Protein AF-A0A0F9EBV8-F1 (afdb_monomer_lite)

Structure (mmCIF, N/CA/C/O backbone):
data_AF-A0A0F9EBV8-F1
#
_entry.id   AF-A0A0F9EBV8-F1
#
loop_
_atom_site.group_PDB
_atom_site.id
_atom_site.type_symbol
_atom_site.label_atom_id
_atom_site.label_alt_id
_atom_site.label_comp_id
_atom_site.label_asym_id
_atom_site.label_entity_id
_atom_site.label_seq_id
_atom_site.pdbx_PDB_ins_code
_atom_site.Cartn_x
_atom_site.Cartn_y
_atom_site.Cartn_z
_atom_site.occupancy
_atom_site.B_iso_or_equiv
_atom_site.auth_seq_id
_atom_site.auth_comp_id
_atom_site.auth_asym_id
_atom_site.auth_atom_id
_atom_site.pdbx_PDB_model_num
ATOM 1 N N . MET A 1 1 ? 10.089 1.219 -20.913 1.00 87.31 1 MET A N 1
ATOM 2 C CA . MET A 1 1 ? 9.079 0.712 -19.956 1.00 87.31 1 MET A CA 1
ATOM 3 C C . MET A 1 1 ? 8.306 1.885 -19.369 1.00 87.31 1 MET A C 1
ATOM 5 O O . MET A 1 1 ? 8.940 2.864 -18.990 1.00 87.31 1 MET A O 1
ATOM 9 N N . GLN A 1 2 ? 6.975 1.816 -19.312 1.00 90.25 2 GLN A N 1
ATOM 10 C CA . GLN A 1 2 ? 6.152 2.868 -18.707 1.00 90.25 2 GLN A CA 1
ATOM 11 C C . GLN A 1 2 ? 5.808 2.508 -17.258 1.00 90.25 2 GLN A C 1
ATOM 13 O O . GLN A 1 2 ? 5.211 1.467 -17.001 1.00 90.25 2 GLN A O 1
ATOM 18 N N . LEU A 1 3 ? 6.172 3.386 -16.330 1.00 91.69 3 LEU A N 1
ATOM 19 C CA . LEU A 1 3 ? 5.692 3.386 -14.955 1.00 91.69 3 LEU A CA 1
ATOM 20 C C . LEU A 1 3 ? 4.373 4.152 -14.893 1.00 91.69 3 LEU A C 1
ATOM 22 O O . LEU A 1 3 ? 4.248 5.231 -15.483 1.00 91.69 3 LEU A O 1
ATOM 26 N N . LYS A 1 4 ? 3.395 3.587 -14.194 1.00 92.19 4 LYS A N 1
ATOM 27 C CA . LYS A 1 4 ? 2.026 4.092 -14.129 1.00 92.19 4 LYS A CA 1
ATOM 28 C C . LYS A 1 4 ? 1.765 4.884 -12.850 1.00 92.19 4 LYS A C 1
ATOM 30 O O . LYS A 1 4 ? 2.578 4.923 -11.927 1.00 92.19 4 LYS A O 1
ATOM 35 N N . THR A 1 5 ? 0.601 5.517 -12.821 1.00 91.12 5 THR A N 1
ATOM 36 C CA . THR A 1 5 ? 0.058 6.241 -11.671 1.00 91.12 5 THR A CA 1
ATOM 37 C C . THR A 1 5 ? -1.110 5.462 -11.077 1.00 91.12 5 THR A C 1
ATOM 39 O O . THR A 1 5 ? -1.809 4.769 -11.821 1.00 91.12 5 THR A O 1
ATOM 42 N N . PRO A 1 6 ? -1.376 5.597 -9.770 1.00 93.38 6 PRO A N 1
ATOM 43 C CA . PRO A 1 6 ? -2.547 4.985 -9.168 1.00 93.38 6 PRO A CA 1
ATOM 44 C C . PRO A 1 6 ? -3.840 5.632 -9.683 1.00 93.38 6 PRO A C 1
ATOM 46 O O . PRO A 1 6 ? -3.842 6.779 -10.139 1.00 93.38 6 PRO A O 1
ATOM 49 N N . LEU A 1 7 ? -4.955 4.923 -9.526 1.00 92.12 7 LEU A N 1
ATOM 50 C CA . LEU A 1 7 ? -6.301 5.442 -9.752 1.00 92.12 7 LEU A CA 1
ATOM 51 C C . LEU A 1 7 ? -7.059 5.491 -8.421 1.00 92.12 7 LEU A C 1
ATOM 53 O O . LEU A 1 7 ? -7.244 4.470 -7.766 1.00 92.12 7 LEU A O 1
ATOM 57 N N . VAL A 1 8 ? -7.518 6.673 -8.017 1.00 90.50 8 VAL A N 1
ATOM 58 C CA . VAL A 1 8 ? -8.396 6.826 -6.846 1.00 90.50 8 VAL A CA 1
ATOM 59 C C . VAL A 1 8 ? -9.807 6.415 -7.262 1.00 90.50 8 VAL A C 1
ATOM 61 O O . VAL A 1 8 ? -10.368 7.025 -8.168 1.00 90.50 8 VAL A O 1
ATOM 64 N N . LEU A 1 9 ? -10.351 5.360 -6.652 1.00 86.00 9 LEU A N 1
ATOM 65 C CA . LEU A 1 9 ? -11.574 4.714 -7.145 1.00 86.00 9 LEU A CA 1
ATOM 66 C C . LEU A 1 9 ? -12.859 5.333 -6.595 1.00 86.00 9 LEU A C 1
ATOM 68 O O . LEU A 1 9 ? -13.851 5.418 -7.311 1.00 86.00 9 LEU A O 1
ATOM 72 N N . ASN A 1 10 ? -12.835 5.767 -5.335 1.00 75.31 10 ASN A N 1
ATOM 73 C CA . ASN A 1 10 ? -14.020 6.229 -4.617 1.00 75.31 10 ASN A CA 1
ATOM 74 C C . ASN A 1 10 ? -13.788 7.616 -4.007 1.00 75.31 10 ASN A C 1
ATOM 76 O O . ASN A 1 10 ? -12.658 8.095 -3.901 1.00 75.31 10 ASN A O 1
ATOM 80 N N . THR A 1 11 ? -14.865 8.246 -3.543 1.00 77.56 11 THR A N 1
ATOM 81 C CA . THR A 1 11 ? -14.768 9.336 -2.567 1.00 77.56 11 THR A CA 1
ATOM 82 C C . THR A 1 11 ? -14.291 8.796 -1.217 1.00 77.56 11 THR A C 1
ATOM 84 O O . THR A 1 11 ? -14.393 7.595 -0.952 1.00 77.56 11 THR A O 1
ATOM 87 N N . THR A 1 12 ? -13.810 9.681 -0.342 1.00 85.06 12 THR A N 1
ATOM 88 C CA . THR A 1 12 ? -13.469 9.327 1.042 1.00 85.06 12 THR A CA 1
ATOM 89 C C . THR A 1 12 ? -14.629 8.594 1.706 1.00 85.06 12 THR A C 1
ATOM 91 O O . THR A 1 12 ? -15.765 9.070 1.714 1.00 85.06 12 THR A O 1
ATOM 94 N N . LEU A 1 13 ? -14.337 7.412 2.239 1.00 87.94 13 LEU A N 1
ATOM 95 C CA . LEU A 1 13 ? -15.314 6.551 2.877 1.00 87.94 13 LEU A CA 1
ATOM 96 C C . LEU A 1 13 ? -15.546 7.010 4.312 1.00 87.94 13 LEU A C 1
ATOM 98 O O . LEU A 1 13 ? -14.600 7.205 5.079 1.00 87.94 13 LEU A O 1
ATOM 102 N N . ASN A 1 14 ? -16.817 7.113 4.689 1.00 86.44 14 ASN A N 1
ATOM 103 C CA . ASN A 1 14 ? -17.213 7.330 6.072 1.00 86.44 14 ASN A CA 1
ATOM 104 C C . ASN A 1 14 ? -17.318 5.981 6.797 1.00 86.44 14 ASN A C 1
ATOM 106 O O . ASN A 1 14 ? -18.413 5.490 7.059 1.00 86.44 14 ASN A O 1
ATOM 110 N N . VAL A 1 15 ? -16.166 5.351 7.024 1.00 87.31 15 VAL A N 1
ATOM 111 C CA . VAL A 1 15 ? -16.038 4.130 7.828 1.00 87.31 15 VAL A CA 1
ATOM 112 C C . VAL A 1 15 ? -15.352 4.467 9.143 1.00 87.31 15 VAL A C 1
ATOM 114 O O . VAL A 1 15 ? -14.390 5.245 9.171 1.00 87.31 15 VAL A O 1
ATOM 117 N N . ASP A 1 16 ? -15.845 3.876 10.227 1.00 87.94 16 ASP A N 1
ATOM 118 C CA . ASP A 1 16 ? -15.246 4.052 11.541 1.00 87.94 16 ASP A CA 1
ATOM 119 C C . ASP A 1 16 ? -13.863 3.402 11.577 1.00 87.94 16 ASP A C 1
ATOM 121 O O . ASP A 1 16 ? -13.674 2.242 11.204 1.00 87.94 16 ASP A O 1
ATOM 125 N N . VAL A 1 17 ? -12.876 4.168 12.034 1.00 90.38 17 VAL A N 1
ATOM 126 C CA . VAL A 1 17 ? -11.535 3.649 12.293 1.00 90.38 17 VAL A CA 1
ATOM 127 C C . VAL A 1 17 ? -11.496 3.159 13.744 1.00 90.38 17 VAL A C 1
ATOM 129 O O . VAL A 1 17 ? -11.892 3.914 14.635 1.00 90.38 17 VAL A O 1
ATOM 132 N N . PRO A 1 18 ? -11.008 1.933 14.013 1.00 93.06 18 PRO A N 1
ATOM 133 C CA . PRO A 1 18 ? -10.892 1.412 15.371 1.00 93.06 18 PRO A CA 1
ATOM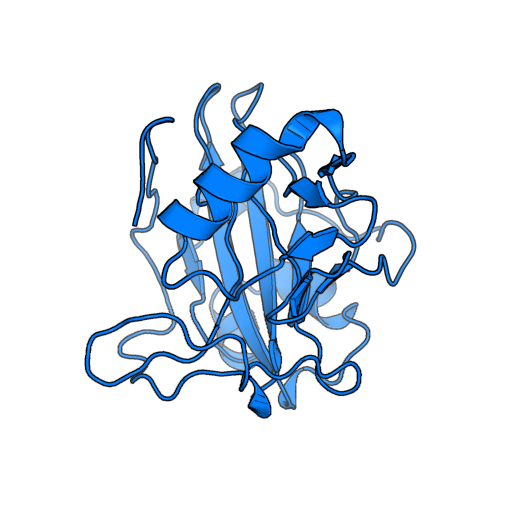 134 C C . PRO A 1 18 ? -10.114 2.349 16.303 1.00 93.06 18 PRO A C 1
ATOM 136 O O . PRO A 1 18 ? -9.112 2.946 15.901 1.00 93.06 18 PRO A O 1
ATOM 139 N N . THR A 1 19 ? -10.541 2.441 17.565 1.00 93.25 19 THR A N 1
ATOM 140 C CA . THR A 1 19 ? -9.842 3.253 18.570 1.00 93.25 19 THR A CA 1
ATOM 141 C C . THR A 1 19 ? -8.482 2.656 18.924 1.00 93.25 19 THR A C 1
ATOM 143 O O . THR A 1 19 ? -8.221 1.469 18.706 1.00 93.25 19 THR A O 1
ATOM 146 N N . GLN A 1 20 ? -7.613 3.459 19.539 1.00 90.38 20 GLN A N 1
ATOM 147 C CA . GLN A 1 20 ? -6.314 2.991 20.015 1.00 90.38 20 GLN A CA 1
ATOM 148 C C . GLN A 1 20 ? -6.437 1.787 20.968 1.00 90.38 20 GLN A C 1
ATOM 150 O O . GLN A 1 20 ? -5.656 0.844 20.854 1.00 90.38 20 GLN A O 1
ATOM 155 N N . GLU A 1 21 ? -7.424 1.774 21.869 1.00 91.94 21 GLU A N 1
ATOM 156 C CA . GLU A 1 21 ? -7.643 0.666 22.809 1.00 91.94 21 GLU A CA 1
ATOM 157 C C . GLU A 1 21 ? -7.999 -0.643 22.096 1.00 91.94 21 GLU A C 1
ATOM 159 O O . GLU A 1 21 ? -7.678 -1.724 22.595 1.00 91.94 21 GLU A O 1
ATOM 164 N N . VAL A 1 22 ? -8.672 -0.555 20.944 1.00 92.50 22 VAL A N 1
ATOM 165 C CA . VAL A 1 22 ? -8.947 -1.712 20.085 1.00 92.50 22 VAL A CA 1
ATOM 166 C C . VAL A 1 22 ? -7.661 -2.143 19.390 1.00 92.50 22 VAL A C 1
ATOM 168 O O . VAL A 1 22 ? -7.275 -3.305 19.502 1.00 92.50 22 VAL A O 1
ATOM 171 N N . LEU A 1 23 ? -6.956 -1.214 18.736 1.00 91.25 23 LEU A N 1
ATOM 172 C CA . LEU A 1 23 ? -5.742 -1.514 17.966 1.00 91.25 23 LEU A CA 1
ATOM 173 C C . LEU A 1 23 ? -4.629 -2.141 18.812 1.00 91.25 23 LEU A C 1
ATOM 175 O O . LEU A 1 23 ? -3.942 -3.041 18.338 1.00 91.25 23 LEU A O 1
ATOM 179 N N . GLN A 1 24 ? -4.491 -1.738 20.076 1.00 88.69 24 GLN A N 1
ATOM 180 C CA . GLN A 1 24 ? -3.522 -2.313 21.017 1.00 88.69 24 GLN A CA 1
ATOM 181 C C . GLN A 1 24 ? -3.759 -3.797 21.336 1.00 88.69 24 GLN A C 1
ATOM 183 O O . GLN A 1 24 ? -2.846 -4.466 21.819 1.00 88.69 24 GLN A O 1
ATOM 188 N N . LYS A 1 25 ? -4.972 -4.311 21.101 1.00 89.69 25 LYS A N 1
ATOM 189 C CA . LYS A 1 25 ? -5.351 -5.705 21.376 1.00 89.69 25 LYS A CA 1
ATOM 190 C C . LYS A 1 25 ? -5.310 -6.590 20.130 1.00 89.69 25 LYS A C 1
ATOM 192 O O . LYS A 1 25 ? -5.398 -7.809 20.263 1.00 89.69 25 LYS A O 1
ATOM 197 N N . LEU A 1 26 ? -5.206 -5.997 18.941 1.00 89.69 26 LEU A N 1
ATOM 198 C CA . LEU A 1 26 ? -5.160 -6.733 17.682 1.00 89.69 26 LEU A CA 1
ATOM 199 C C . LEU A 1 26 ? -3.762 -7.322 17.437 1.00 89.69 26 LEU A C 1
ATOM 201 O O . LEU A 1 26 ? -2.760 -6.792 17.928 1.00 89.69 26 LEU A O 1
ATOM 205 N N . PRO A 1 27 ? -3.653 -8.385 16.620 1.00 90.38 27 PRO A N 1
ATOM 206 C CA . PRO A 1 27 ? -2.383 -8.736 16.003 1.00 90.38 27 PRO A CA 1
ATOM 207 C C . PRO A 1 27 ? -1.800 -7.546 15.223 1.00 90.38 27 PRO A C 1
ATOM 209 O O . PRO A 1 27 ? -2.506 -6.618 14.832 1.00 90.38 27 PRO A O 1
ATOM 212 N N . CYS A 1 28 ? -0.506 -7.586 14.911 1.00 89.56 28 CYS A N 1
ATOM 213 C CA . CYS A 1 28 ? 0.104 -6.554 14.073 1.00 89.56 28 CYS A CA 1
ATOM 214 C C . CYS A 1 28 ? -0.352 -6.626 12.603 1.00 89.56 28 CYS A C 1
ATOM 216 O O . CYS A 1 28 ? -0.156 -5.667 11.857 1.00 89.56 28 CYS A O 1
ATOM 218 N N . GLY A 1 29 ? -0.938 -7.741 12.157 1.00 92.62 29 GLY A N 1
ATOM 219 C CA . GLY A 1 29 ? -1.495 -7.826 10.815 1.00 92.62 29 GLY A CA 1
ATOM 220 C C . GLY A 1 29 ? -2.002 -9.196 10.375 1.00 92.62 29 GLY A C 1
ATOM 221 O O . GLY A 1 29 ? -1.807 -10.209 11.049 1.00 92.62 29 GLY A O 1
ATOM 222 N N . ILE A 1 30 ? -2.597 -9.193 9.186 1.00 93.25 30 ILE A N 1
ATOM 223 C CA . ILE A 1 30 ? -2.906 -10.349 8.343 1.00 93.25 30 ILE A CA 1
ATOM 224 C C . ILE A 1 30 ? -1.968 -10.286 7.139 1.00 93.25 30 ILE A C 1
ATOM 226 O O . ILE A 1 30 ? -1.763 -9.221 6.562 1.00 93.25 30 ILE A O 1
ATOM 230 N N . HIS A 1 31 ? -1.391 -11.416 6.757 1.00 92.19 31 HIS A N 1
ATOM 231 C CA . HIS A 1 31 ? -0.579 -11.547 5.562 1.00 92.19 31 HIS A CA 1
ATOM 232 C C . HIS A 1 31 ? -1.165 -12.613 4.650 1.00 92.19 31 HIS A C 1
ATOM 234 O O . HIS A 1 31 ? -1.189 -13.785 5.032 1.00 92.19 31 HIS A O 1
ATOM 240 N N . ARG A 1 32 ? -1.579 -12.202 3.448 1.00 91.25 32 ARG A N 1
ATOM 241 C CA . ARG A 1 32 ? -2.180 -13.081 2.434 1.00 91.25 32 ARG A CA 1
ATOM 242 C C . ARG A 1 32 ? -3.330 -13.934 2.988 1.00 91.25 32 ARG A C 1
ATOM 244 O O . ARG A 1 32 ? -3.393 -15.137 2.750 1.00 91.25 32 ARG A O 1
ATOM 251 N N . GLY A 1 33 ? -4.191 -13.315 3.792 1.00 94.25 33 GLY A N 1
ATOM 252 C CA . GLY A 1 33 ? -5.379 -13.956 4.350 1.00 94.25 33 GLY A CA 1
ATOM 253 C C . GLY A 1 33 ? -6.587 -13.852 3.429 1.00 94.25 33 GLY A C 1
ATOM 254 O O . GLY A 1 33 ? -6.530 -13.239 2.362 1.00 94.25 33 GLY A O 1
ATOM 255 N N . VAL A 1 34 ? -7.698 -14.420 3.886 1.00 95.25 34 VAL A N 1
ATOM 256 C CA . VAL A 1 34 ? -9.024 -14.292 3.264 1.00 95.25 34 VAL A CA 1
ATOM 257 C C . VAL A 1 34 ? -10.011 -13.623 4.224 1.00 95.25 34 VAL A C 1
ATOM 259 O O . VAL A 1 34 ? -9.690 -13.386 5.390 1.00 95.25 34 VAL A O 1
ATOM 262 N N . MET A 1 35 ? -11.234 -13.335 3.768 1.00 96.56 35 MET A N 1
ATOM 263 C CA . MET A 1 35 ? -12.256 -12.691 4.606 1.00 96.56 35 MET A CA 1
ATOM 264 C C . MET A 1 35 ? -12.530 -13.431 5.921 1.00 96.56 35 MET A C 1
ATOM 266 O O . MET A 1 35 ? -12.638 -12.783 6.957 1.00 96.56 35 MET A O 1
ATOM 270 N N . ALA A 1 36 ? -12.527 -14.766 5.923 1.00 96.62 36 ALA A N 1
ATOM 271 C CA . ALA A 1 36 ? -12.694 -15.551 7.150 1.00 96.62 36 ALA A CA 1
ATOM 272 C C . ALA A 1 36 ? -11.575 -15.314 8.189 1.00 96.62 36 ALA A C 1
ATOM 274 O O . ALA A 1 36 ? -11.808 -15.405 9.395 1.00 96.62 36 ALA A O 1
ATOM 275 N N . ASP A 1 37 ? -10.351 -14.995 7.749 1.00 96.25 37 ASP A N 1
ATOM 276 C CA . ASP A 1 37 ? -9.262 -14.623 8.658 1.00 96.25 37 ASP A CA 1
ATOM 277 C C . ASP A 1 37 ? -9.475 -13.224 9.237 1.00 96.25 37 ASP A C 1
ATOM 279 O O . ASP A 1 37 ? -9.214 -12.999 10.418 1.00 96.25 37 ASP A O 1
ATOM 283 N N . VAL A 1 38 ? -9.991 -12.294 8.428 1.00 96.38 38 VAL A N 1
ATOM 284 C CA . VAL A 1 38 ? -10.356 -10.945 8.879 1.00 96.38 38 VAL A CA 1
ATOM 285 C C . VAL A 1 38 ? -11.475 -11.016 9.908 1.00 96.38 38 VAL A C 1
ATOM 287 O O . VAL A 1 38 ? -11.349 -10.427 10.972 1.00 96.38 38 VAL A O 1
ATOM 290 N N . GLU A 1 39 ? -12.549 -11.752 9.638 1.00 96.75 39 GLU A N 1
ATOM 291 C CA . GLU A 1 39 ? -13.678 -11.884 10.564 1.00 96.75 39 GLU A CA 1
ATOM 292 C C . GLU A 1 39 ? -13.243 -12.433 11.926 1.00 96.75 39 GLU A C 1
ATOM 294 O O . GLU A 1 39 ? -13.751 -11.999 12.961 1.00 96.75 39 GLU A O 1
ATOM 299 N N . ARG A 1 40 ? -12.264 -13.343 11.932 1.00 96.12 40 ARG A N 1
ATOM 300 C CA . ARG A 1 40 ? -11.729 -13.953 13.151 1.00 96.12 40 ARG A CA 1
ATOM 301 C C . ARG A 1 40 ? -10.776 -13.034 13.919 1.00 96.12 40 ARG A C 1
ATOM 303 O O . ARG A 1 40 ? -10.858 -12.971 15.140 1.00 96.12 40 ARG A O 1
ATOM 310 N N . GLU A 1 41 ? -9.860 -12.360 13.227 1.00 95.00 41 GLU A N 1
ATOM 311 C CA . GLU A 1 41 ? -8.709 -11.687 13.856 1.00 95.00 41 GLU A CA 1
ATOM 312 C C . GLU A 1 41 ? -8.812 -10.150 13.842 1.00 95.00 41 GLU A C 1
ATOM 314 O O . GLU A 1 41 ? -8.188 -9.478 14.659 1.00 95.00 41 GLU A O 1
ATOM 319 N N . PHE A 1 42 ? -9.585 -9.589 12.910 1.00 94.88 42 PHE A N 1
ATOM 320 C CA . PHE A 1 42 ? -9.745 -8.157 12.628 1.00 94.88 42 PHE A CA 1
ATOM 321 C C . PHE A 1 42 ? -11.212 -7.816 12.321 1.00 94.88 42 PHE A C 1
ATOM 323 O O . PHE A 1 42 ? -11.508 -7.098 11.364 1.00 94.88 42 PHE A O 1
ATOM 330 N N . SER A 1 43 ? -12.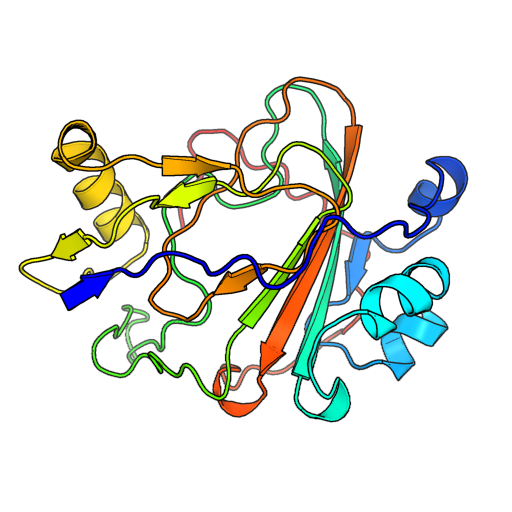152 -8.315 13.130 1.00 95.44 43 SER A N 1
ATOM 331 C CA . SER A 1 43 ? -13.595 -8.109 12.917 1.00 95.44 43 SER A CA 1
ATOM 332 C C . SER A 1 43 ? -13.982 -6.631 12.775 1.00 95.44 43 SER A C 1
ATOM 334 O O . SER A 1 43 ? -14.856 -6.294 11.981 1.00 95.44 43 SER A O 1
ATOM 336 N N . CYS A 1 44 ? -13.262 -5.730 13.452 1.00 94.25 44 CYS A N 1
ATOM 337 C CA . CYS A 1 44 ? -13.433 -4.280 13.343 1.00 94.25 44 CYS A CA 1
ATOM 338 C C . CYS A 1 44 ? -13.106 -3.694 11.955 1.00 94.25 44 CYS A C 1
ATOM 340 O O . CYS A 1 44 ? -13.413 -2.535 11.704 1.00 94.25 44 CYS A O 1
ATOM 342 N N . MET A 1 45 ? -12.473 -4.460 11.060 1.00 95.81 45 MET A N 1
ATOM 343 C CA . MET A 1 45 ? -12.129 -4.036 9.697 1.00 95.81 45 MET A CA 1
ATOM 344 C C . MET A 1 45 ? -13.057 -4.614 8.623 1.00 95.81 45 MET A C 1
ATOM 346 O O . MET A 1 45 ? -12.923 -4.248 7.454 1.00 95.81 45 MET A O 1
ATOM 350 N N . VAL A 1 46 ? -14.001 -5.490 8.986 1.00 96.06 46 VAL A N 1
ATOM 351 C CA . VAL A 1 46 ? -14.892 -6.166 8.026 1.00 96.06 46 VAL A CA 1
ATOM 352 C C . VAL A 1 46 ? -15.705 -5.163 7.211 1.00 96.06 46 VAL A C 1
ATOM 354 O O . VAL A 1 46 ? -15.756 -5.274 5.987 1.00 96.06 46 VAL A O 1
ATOM 357 N N . ASP A 1 47 ? -16.282 -4.150 7.857 1.00 95.19 47 ASP A N 1
ATOM 358 C CA . ASP A 1 47 ? -17.101 -3.152 7.162 1.00 95.19 47 ASP A CA 1
ATOM 359 C C . ASP A 1 47 ? -16.269 -2.307 6.199 1.00 95.19 47 ASP A C 1
ATOM 361 O O . ASP A 1 47 ? -16.708 -2.037 5.085 1.00 95.19 47 ASP A O 1
ATOM 365 N N . THR A 1 48 ? -15.024 -1.980 6.566 1.00 96.00 48 THR A N 1
ATOM 366 C CA . THR A 1 48 ? -14.094 -1.295 5.658 1.00 96.00 48 THR A CA 1
ATOM 367 C C . THR A 1 48 ? -13.791 -2.159 4.436 1.00 96.00 48 THR A C 1
ATOM 369 O O . THR A 1 48 ? -13.863 -1.669 3.312 1.00 96.00 48 THR A O 1
ATOM 372 N N . LEU A 1 49 ? -13.506 -3.450 4.613 1.00 96.62 49 LEU A N 1
ATOM 373 C CA . LEU A 1 49 ? -13.238 -4.370 3.503 1.00 96.62 49 LEU A CA 1
ATOM 374 C C . LEU A 1 49 ? -14.430 -4.522 2.556 1.00 96.62 49 LEU A C 1
ATOM 376 O O . LEU A 1 49 ? -14.241 -4.489 1.345 1.00 96.62 49 LEU A O 1
ATOM 380 N N . LYS A 1 50 ? -15.655 -4.591 3.085 1.00 95.50 50 LYS A N 1
ATOM 381 C CA . LYS A 1 50 ? -16.888 -4.667 2.282 1.00 95.50 50 LYS A CA 1
ATOM 382 C C . LYS A 1 50 ? -17.140 -3.434 1.408 1.00 95.50 50 LYS A C 1
ATOM 384 O O . LYS A 1 50 ? -17.944 -3.512 0.486 1.00 95.50 50 LYS A O 1
ATOM 389 N N . THR A 1 51 ? -16.462 -2.313 1.663 1.00 95.94 51 THR A N 1
ATOM 390 C CA . THR A 1 51 ? -16.523 -1.132 0.781 1.00 95.94 51 THR A CA 1
ATOM 391 C C . THR A 1 51 ? -15.605 -1.222 -0.441 1.00 95.94 51 THR A C 1
ATOM 393 O O . THR A 1 51 ? -15.648 -0.334 -1.296 1.00 95.94 51 THR A O 1
ATOM 396 N N . ALA A 1 52 ? -14.734 -2.236 -0.518 1.00 95.19 52 ALA A N 1
ATOM 397 C CA . ALA A 1 52 ? -13.841 -2.407 -1.654 1.00 95.19 52 ALA A CA 1
ATOM 398 C C . ALA A 1 52 ? -14.662 -2.645 -2.935 1.00 95.19 52 ALA A C 1
ATOM 400 O O . ALA A 1 52 ? -15.564 -3.481 -2.929 1.00 95.19 52 ALA A O 1
ATOM 401 N N . PRO A 1 53 ? -14.363 -1.949 -4.046 1.00 93.81 53 PRO A N 1
ATOM 402 C CA . PRO A 1 53 ? -15.122 -2.062 -5.294 1.00 93.81 53 PRO A CA 1
ATOM 403 C C . PRO A 1 53 ? -14.740 -3.316 -6.107 1.00 93.81 53 PRO A C 1
ATOM 405 O O . PRO A 1 53 ? -14.552 -3.241 -7.317 1.00 93.81 53 PRO A O 1
ATOM 408 N N . VAL A 1 54 ? -14.574 -4.460 -5.440 1.00 93.12 54 VAL A N 1
ATOM 409 C CA . VAL A 1 54 ? -14.163 -5.745 -6.026 1.00 93.12 54 VAL A CA 1
ATOM 410 C C . VAL A 1 54 ? -14.843 -6.906 -5.305 1.00 93.12 54 VAL A C 1
ATOM 412 O O . VAL A 1 54 ? -15.278 -6.776 -4.161 1.00 93.12 54 VAL A O 1
ATOM 415 N N . ASN A 1 55 ? -14.885 -8.068 -5.953 1.00 94.50 55 ASN A N 1
ATOM 416 C CA . ASN A 1 55 ? -15.250 -9.311 -5.289 1.00 94.50 55 ASN A CA 1
ATOM 417 C C . ASN A 1 55 ? -14.077 -9.815 -4.433 1.00 94.50 55 ASN A C 1
ATOM 419 O O . ASN A 1 55 ? -13.064 -10.256 -4.966 1.00 94.50 55 ASN A O 1
ATOM 423 N N . LEU A 1 56 ? -14.204 -9.757 -3.106 1.00 95.62 56 LEU A N 1
ATOM 424 C CA . LEU A 1 56 ? -13.116 -10.096 -2.177 1.00 95.62 56 LEU A CA 1
ATOM 425 C C . LEU A 1 56 ? -12.664 -11.562 -2.260 1.00 95.62 56 LEU A C 1
ATOM 427 O O . LEU A 1 56 ? -11.531 -11.858 -1.885 1.00 95.62 56 LEU A O 1
ATOM 431 N N . ASP A 1 57 ? -13.496 -12.464 -2.787 1.00 95.00 57 ASP A N 1
ATOM 432 C CA . ASP A 1 57 ? -13.131 -13.873 -2.972 1.00 95.00 57 ASP A CA 1
ATOM 433 C C . ASP A 1 57 ? -12.033 -14.071 -4.022 1.00 95.00 57 ASP A C 1
ATOM 435 O O . ASP A 1 57 ? -11.324 -15.078 -3.988 1.00 95.00 57 ASP A O 1
ATOM 439 N N . ASP A 1 58 ? -11.826 -13.103 -4.913 1.00 94.19 58 ASP A N 1
ATOM 440 C CA . ASP A 1 58 ? -10.793 -13.152 -5.952 1.00 94.19 58 ASP A CA 1
ATOM 441 C C . ASP A 1 58 ? -9.441 -12.589 -5.470 1.00 94.19 58 ASP A C 1
ATOM 443 O O . ASP A 1 58 ? -8.449 -12.566 -6.207 1.00 94.19 58 ASP A O 1
ATOM 447 N N . TYR A 1 59 ? -9.372 -12.171 -4.202 1.00 94.75 59 TYR A N 1
ATOM 448 C CA . TYR A 1 59 ? -8.260 -11.413 -3.643 1.00 94.75 59 TYR A CA 1
ATOM 449 C C . TYR A 1 59 ? -7.658 -12.063 -2.396 1.00 94.75 59 TYR A C 1
ATOM 451 O O . TYR A 1 59 ? -8.334 -12.677 -1.574 1.00 94.75 59 TYR A O 1
ATOM 459 N N . GLU A 1 60 ? -6.351 -11.881 -2.237 1.00 94.62 60 GLU A N 1
ATOM 460 C CA . GLU A 1 60 ? -5.659 -12.046 -0.964 1.00 94.62 60 GLU A CA 1
ATOM 461 C C . GLU A 1 60 ? -5.625 -10.718 -0.206 1.00 94.62 60 GLU A C 1
ATOM 463 O O . GLU A 1 60 ? -5.424 -9.651 -0.796 1.00 94.62 60 GLU A O 1
ATOM 468 N N . ILE A 1 61 ? -5.777 -10.794 1.114 1.00 96.25 61 ILE A N 1
ATOM 469 C CA . ILE A 1 61 ? -5.876 -9.639 2.003 1.00 96.25 61 ILE A CA 1
ATOM 470 C C . ILE A 1 61 ? -4.603 -9.534 2.843 1.00 96.25 61 ILE A C 1
ATOM 472 O O . ILE A 1 61 ? -4.264 -10.435 3.611 1.00 96.25 61 ILE A O 1
ATOM 476 N N . ASP A 1 62 ? -3.919 -8.398 2.745 1.00 95.31 62 ASP A N 1
ATOM 477 C CA . ASP A 1 62 ? -2.916 -7.973 3.713 1.00 95.31 62 ASP A CA 1
ATOM 478 C C . ASP A 1 62 ? -3.499 -6.849 4.579 1.00 95.31 62 ASP A C 1
ATOM 480 O O . ASP A 1 62 ? -3.914 -5.814 4.059 1.00 95.31 62 ASP A O 1
ATOM 484 N N . ILE A 1 63 ? -3.472 -7.016 5.901 1.00 95.69 63 ILE A N 1
ATOM 485 C CA . ILE A 1 63 ? -3.749 -5.950 6.872 1.00 95.69 63 ILE A CA 1
ATOM 486 C C . ILE A 1 63 ? -2.480 -5.720 7.680 1.00 95.69 63 ILE A C 1
ATOM 488 O O . ILE A 1 63 ? -1.868 -6.672 8.154 1.00 95.69 63 ILE A O 1
ATOM 492 N N . LYS A 1 64 ? -2.080 -4.468 7.876 1.00 93.88 64 LYS A N 1
ATOM 493 C CA . LYS A 1 64 ? -0.968 -4.108 8.760 1.00 93.88 64 LYS A CA 1
ATOM 494 C C . LYS A 1 64 ? -1.386 -2.980 9.685 1.00 93.88 64 LYS A C 1
ATOM 496 O O . LYS A 1 64 ? -1.807 -1.924 9.216 1.00 93.88 64 LYS A O 1
ATOM 501 N N . VAL A 1 65 ? -1.213 -3.188 10.982 1.00 92.81 65 VAL A N 1
ATOM 502 C CA . VAL A 1 65 ? -1.400 -2.175 12.019 1.00 92.81 65 VAL A CA 1
ATOM 503 C C . VAL A 1 65 ? -0.028 -1.714 12.482 1.00 92.81 65 VAL A C 1
ATOM 505 O O . VAL A 1 65 ? 0.782 -2.503 12.967 1.00 92.81 65 VAL A O 1
ATOM 508 N N . HIS A 1 66 ? 0.232 -0.422 12.324 1.00 90.25 66 HIS A N 1
ATOM 509 C CA . HIS A 1 66 ? 1.470 0.212 12.747 1.00 90.25 66 HIS A CA 1
ATOM 510 C C . HIS A 1 66 ? 1.178 1.154 13.904 1.00 90.25 66 HIS A C 1
ATOM 512 O O . HIS A 1 66 ? 0.232 1.934 13.840 1.00 90.25 66 HIS A O 1
ATOM 518 N N . MET A 1 67 ? 2.036 1.119 14.916 1.00 91.06 67 MET A N 1
ATOM 519 C CA . MET A 1 67 ? 2.217 2.224 15.845 1.00 91.06 67 MET A CA 1
ATOM 520 C C . MET A 1 67 ? 3.497 2.926 15.400 1.00 91.06 67 MET A C 1
ATOM 522 O O . MET A 1 67 ? 4.567 2.348 15.537 1.00 91.06 67 MET A O 1
ATOM 526 N N . LEU A 1 68 ? 3.391 4.106 14.793 1.00 90.69 68 LEU A N 1
ATOM 527 C CA . LEU A 1 68 ? 4.526 4.887 14.313 1.00 90.69 68 LEU A CA 1
ATOM 528 C C . LEU A 1 68 ? 4.838 6.028 15.271 1.00 90.69 68 LEU A C 1
ATOM 530 O O . LEU A 1 68 ? 3.956 6.800 15.631 1.00 90.69 68 LEU A O 1
ATOM 534 N N . MET A 1 69 ? 6.105 6.169 15.620 1.00 92.44 69 MET A N 1
ATOM 535 C CA . MET A 1 69 ? 6.666 7.382 16.196 1.00 92.44 69 MET A CA 1
ATOM 536 C C . MET A 1 69 ? 7.024 8.368 15.084 1.00 92.44 69 MET A C 1
ATOM 538 O O . MET A 1 69 ? 7.300 7.969 13.946 1.00 92.44 69 MET A O 1
ATOM 542 N N . LYS A 1 70 ? 7.100 9.658 15.422 1.00 92.94 70 LYS A N 1
ATOM 543 C CA . LYS A 1 70 ? 7.608 10.685 14.503 1.00 92.94 70 LYS A CA 1
ATOM 544 C C . LYS A 1 70 ? 8.956 10.265 13.895 1.00 92.94 70 LYS A C 1
ATOM 546 O O . LYS A 1 70 ? 9.875 9.874 14.610 1.00 92.94 70 LYS A O 1
ATOM 551 N N . GLY A 1 71 ? 9.070 10.368 12.572 1.00 90.62 71 GLY A N 1
ATOM 552 C CA . GLY A 1 71 ? 10.247 9.986 11.788 1.00 90.62 71 GLY A CA 1
ATOM 553 C C . GLY A 1 71 ? 10.271 8.527 11.319 1.00 90.62 71 GLY A C 1
ATOM 554 O O . GLY A 1 71 ? 11.093 8.190 10.472 1.00 90.62 71 GLY A O 1
ATOM 555 N N . GLN A 1 72 ? 9.379 7.663 11.816 1.00 90.25 72 GLN A N 1
ATOM 556 C CA . GLN A 1 72 ? 9.318 6.261 11.397 1.00 90.25 72 GLN A CA 1
ATOM 557 C C . GLN A 1 72 ? 8.485 6.077 10.129 1.00 90.25 72 GLN A C 1
ATOM 559 O O . GLN A 1 72 ? 7.506 6.789 9.902 1.00 90.25 72 GLN A O 1
ATOM 564 N N . TYR A 1 73 ? 8.853 5.083 9.325 1.00 91.50 73 TYR A N 1
ATOM 565 C CA . TYR A 1 73 ? 8.167 4.745 8.083 1.00 91.50 73 TYR A CA 1
ATOM 566 C C . TYR A 1 73 ? 7.344 3.461 8.250 1.00 91.50 73 TYR A C 1
ATOM 568 O O . TYR A 1 73 ? 7.858 2.478 8.786 1.00 91.50 73 TYR A O 1
ATOM 576 N N . PRO A 1 74 ? 6.091 3.414 7.762 1.00 89.12 74 PRO A N 1
ATOM 577 C CA . PRO A 1 74 ? 5.277 2.197 7.816 1.00 89.12 74 PRO A CA 1
ATOM 578 C C . PRO A 1 74 ? 5.630 1.165 6.738 1.00 89.12 74 PRO A C 1
ATOM 580 O O . PRO A 1 74 ? 5.141 0.038 6.759 1.00 89.12 74 PRO A O 1
ATOM 583 N N . CYS A 1 75 ? 6.392 1.564 5.726 1.00 86.38 75 CYS A N 1
ATOM 584 C CA . CYS A 1 75 ? 6.818 0.711 4.627 1.00 86.38 75 CYS A CA 1
ATOM 585 C C . CYS A 1 75 ? 8.110 1.260 4.013 1.00 86.38 75 CYS A C 1
ATOM 587 O O . CYS A 1 75 ? 8.676 2.229 4.514 1.00 86.38 75 CYS A O 1
ATOM 589 N N . ILE A 1 76 ? 8.587 0.610 2.952 1.00 88.94 76 ILE A N 1
ATOM 590 C CA . ILE A 1 76 ? 9.862 0.918 2.298 1.00 88.94 76 ILE A CA 1
ATOM 591 C C . ILE A 1 76 ? 9.879 2.402 1.870 1.00 88.94 76 ILE A C 1
ATOM 593 O O . ILE A 1 76 ? 9.003 2.810 1.098 1.00 88.94 76 ILE A O 1
ATOM 597 N N . PRO A 1 77 ? 10.844 3.209 2.353 1.00 91.69 77 PRO A N 1
ATOM 598 C CA . PRO A 1 77 ? 10.960 4.628 1.990 1.00 91.69 77 PRO A CA 1
ATOM 599 C C . PRO A 1 77 ? 11.402 4.848 0.538 1.00 91.69 77 PRO A C 1
ATOM 601 O O . PRO A 1 77 ? 11.119 5.884 -0.062 1.00 91.69 77 PRO A O 1
ATOM 604 N N . ASN A 1 78 ? 12.097 3.869 -0.040 1.00 93.94 78 ASN A N 1
ATOM 605 C CA . ASN A 1 78 ? 12.530 3.905 -1.431 1.00 93.94 78 ASN A CA 1
ATOM 606 C C . ASN A 1 78 ? 11.374 3.592 -2.391 1.00 93.94 78 ASN A C 1
ATOM 608 O O . ASN A 1 78 ? 10.433 2.869 -2.057 1.00 93.94 78 ASN A O 1
ATOM 612 N N . TRP A 1 79 ? 11.471 4.120 -3.614 1.00 95.69 79 TRP A N 1
ATOM 613 C CA . TRP A 1 79 ? 10.510 3.821 -4.671 1.00 95.69 79 TRP A CA 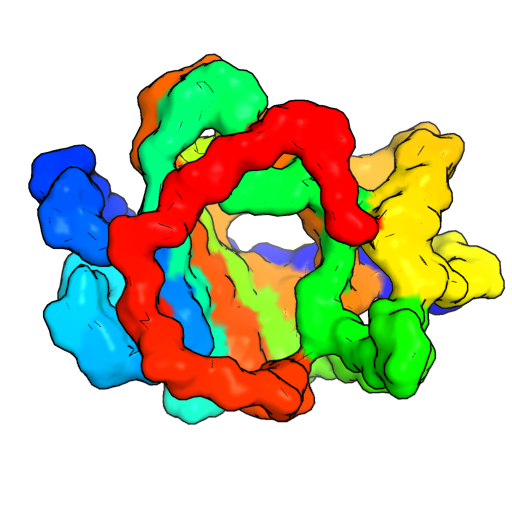1
ATOM 614 C C . TRP A 1 79 ? 10.583 2.341 -5.029 1.00 95.69 79 TRP A C 1
ATOM 616 O O . TRP A 1 79 ? 11.650 1.825 -5.358 1.00 95.69 79 TRP A O 1
ATOM 626 N N . HIS A 1 80 ? 9.445 1.664 -4.971 1.00 95.19 80 HIS A N 1
ATOM 627 C CA . HIS A 1 80 ? 9.333 0.251 -5.293 1.00 95.19 80 HIS A CA 1
ATOM 628 C C . HIS A 1 80 ? 8.003 -0.045 -5.981 1.00 95.19 80 HIS A C 1
ATOM 630 O O . HIS A 1 80 ? 7.086 0.774 -6.002 1.00 95.19 80 HIS A O 1
ATOM 636 N N . CYS A 1 81 ? 7.938 -1.240 -6.553 1.00 93.62 81 CYS A N 1
ATOM 637 C CA . CYS A 1 81 ? 6.779 -1.798 -7.222 1.00 93.62 81 CYS A CA 1
ATOM 638 C C . CYS A 1 81 ? 6.474 -3.147 -6.575 1.00 93.62 81 CYS A C 1
ATOM 640 O O . CYS A 1 81 ? 7.378 -3.964 -6.392 1.00 93.62 81 CYS A O 1
ATOM 642 N N . ASP A 1 82 ? 5.219 -3.382 -6.217 1.00 91.50 82 ASP A N 1
ATOM 643 C CA . ASP A 1 82 ? 4.834 -4.602 -5.518 1.00 91.50 82 ASP A CA 1
ATOM 644 C C . ASP A 1 82 ? 4.666 -5.785 -6.474 1.00 91.50 82 ASP A C 1
ATOM 646 O O . ASP A 1 82 ? 4.268 -5.634 -7.626 1.00 91.50 82 ASP A O 1
ATOM 650 N N . ASN A 1 83 ? 4.956 -6.985 -5.964 1.00 89.56 83 ASN A N 1
ATOM 651 C CA . ASN A 1 83 ? 4.734 -8.275 -6.621 1.00 89.56 83 ASN A CA 1
ATOM 652 C C . ASN A 1 83 ? 5.369 -8.460 -8.008 1.00 89.56 83 ASN A C 1
ATOM 654 O O . ASN A 1 83 ? 5.032 -9.436 -8.668 1.00 89.56 83 ASN A O 1
ATOM 658 N N . ILE A 1 84 ? 6.306 -7.610 -8.440 1.00 90.44 84 ILE A N 1
ATOM 659 C CA . ILE A 1 84 ? 7.046 -7.817 -9.693 1.00 90.44 84 ILE A CA 1
ATOM 660 C C . ILE A 1 84 ? 7.684 -9.226 -9.706 1.00 90.44 84 ILE A C 1
ATOM 662 O O . ILE A 1 84 ? 8.389 -9.578 -8.746 1.00 90.44 84 ILE A O 1
ATOM 666 N N . PRO A 1 85 ? 7.463 -10.035 -10.765 1.00 89.38 85 PRO A N 1
ATOM 667 C CA . PRO A 1 85 ? 8.079 -11.352 -10.911 1.00 89.38 85 PRO A CA 1
ATOM 668 C C . PRO A 1 85 ? 9.606 -11.299 -10.848 1.00 89.38 85 PRO A C 1
ATOM 670 O O . PRO A 1 85 ? 10.219 -10.283 -11.179 1.00 89.38 85 PRO A O 1
ATOM 673 N N . ARG A 1 86 ? 10.232 -12.402 -10.427 1.00 89.62 86 ARG A N 1
ATOM 674 C CA . ARG A 1 86 ? 11.691 -12.497 -10.294 1.00 89.62 86 ARG A CA 1
ATOM 675 C C . ARG A 1 86 ? 12.268 -13.643 -11.109 1.00 89.62 86 ARG A C 1
ATOM 677 O O . ARG A 1 86 ? 11.628 -14.685 -11.226 1.00 89.62 86 ARG A O 1
ATOM 684 N N . ASP A 1 87 ? 13.473 -13.448 -11.638 1.00 90.38 87 ASP A N 1
ATOM 685 C CA . ASP A 1 87 ? 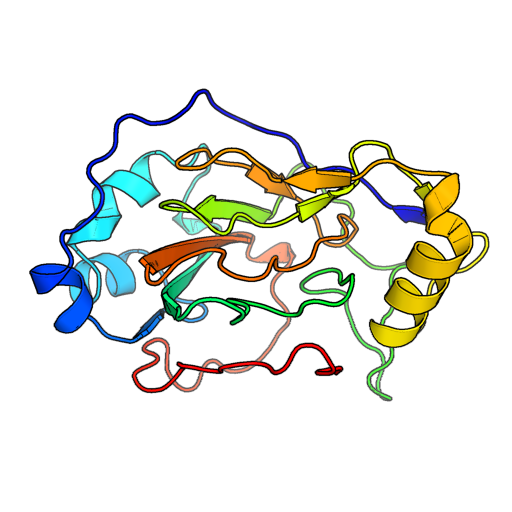14.256 -14.515 -12.265 1.00 90.38 87 ASP A CA 1
ATOM 686 C C . ASP A 1 87 ? 14.868 -15.459 -11.210 1.00 90.38 87 ASP A C 1
ATOM 688 O O . ASP A 1 87 ? 14.750 -15.243 -10.000 1.00 90.38 87 ASP A O 1
ATOM 692 N N . GLY A 1 88 ? 15.554 -16.511 -11.668 1.00 88.25 88 GLY A N 1
ATOM 693 C CA . GLY A 1 88 ? 16.239 -17.464 -10.785 1.00 88.25 88 GLY A CA 1
ATOM 694 C C . GLY A 1 88 ? 17.365 -16.858 -9.934 1.00 88.25 88 GLY A C 1
ATOM 695 O O . GLY A 1 88 ? 17.782 -17.479 -8.961 1.00 88.25 88 GLY A O 1
ATOM 696 N N . ASN A 1 89 ? 17.826 -15.647 -10.261 1.00 90.19 89 ASN A N 1
ATOM 697 C CA . ASN A 1 89 ? 18.843 -14.901 -9.517 1.00 90.19 89 ASN A CA 1
ATOM 698 C C . ASN A 1 89 ? 18.226 -13.848 -8.576 1.00 90.19 89 ASN A C 1
ATOM 700 O O . ASN A 1 89 ? 18.953 -13.125 -7.898 1.00 90.19 89 ASN A O 1
ATOM 704 N N . GLY A 1 90 ? 16.895 -13.740 -8.531 1.00 87.69 90 GLY A N 1
ATOM 705 C CA . GLY A 1 90 ? 16.172 -12.772 -7.712 1.00 87.69 90 GLY A CA 1
ATOM 706 C C . GLY A 1 90 ? 16.007 -11.382 -8.336 1.00 87.69 90 GLY A C 1
ATOM 707 O O . GLY A 1 90 ? 15.423 -10.513 -7.676 1.00 87.69 90 GLY A O 1
ATOM 708 N N . ASN A 1 91 ? 16.455 -11.158 -9.578 1.00 92.12 91 ASN A N 1
ATOM 709 C CA . ASN A 1 91 ? 16.251 -9.892 -10.285 1.00 92.12 91 ASN A CA 1
ATOM 710 C C . ASN A 1 91 ? 14.783 -9.721 -10.660 1.00 92.12 91 ASN A C 1
ATOM 712 O O . ASN A 1 91 ? 14.116 -10.679 -11.037 1.00 92.12 91 ASN A O 1
ATOM 716 N N . LEU A 1 92 ? 14.298 -8.487 -10.595 1.00 92.06 92 LEU A N 1
ATOM 717 C CA . LEU A 1 92 ? 12.961 -8.102 -11.025 1.00 92.06 92 LEU A CA 1
ATOM 718 C C . LEU A 1 92 ? 12.832 -8.187 -12.553 1.00 92.06 92 LEU A C 1
ATOM 720 O O . LEU A 1 92 ? 13.675 -7.657 -13.275 1.00 92.06 92 LEU A O 1
ATOM 724 N N . ILE A 1 93 ? 11.747 -8.792 -13.035 1.00 91.00 93 ILE A N 1
ATOM 725 C CA . ILE A 1 93 ? 11.410 -8.891 -14.459 1.00 91.00 93 ILE A CA 1
ATOM 726 C C . ILE A 1 93 ? 10.143 -8.072 -14.721 1.00 91.00 93 ILE A C 1
ATOM 728 O O . ILE A 1 93 ? 9.025 -8.582 -14.666 1.00 91.00 93 ILE A O 1
ATOM 732 N N . TYR A 1 94 ? 10.311 -6.780 -15.001 1.00 89.75 94 TYR A N 1
ATOM 733 C CA . TYR A 1 94 ? 9.177 -5.884 -15.259 1.00 89.75 94 TYR A CA 1
ATOM 734 C C . TYR A 1 94 ? 8.450 -6.182 -16.576 1.00 89.75 94 TYR A C 1
ATOM 736 O O . TYR A 1 94 ? 7.263 -5.899 -16.688 1.00 89.75 94 TYR A O 1
ATOM 744 N N . ASP A 1 95 ? 9.133 -6.771 -17.558 1.00 85.19 95 ASP A N 1
ATOM 745 C CA . ASP A 1 95 ? 8.571 -7.013 -18.895 1.00 85.19 95 ASP A CA 1
ATOM 746 C C . ASP A 1 95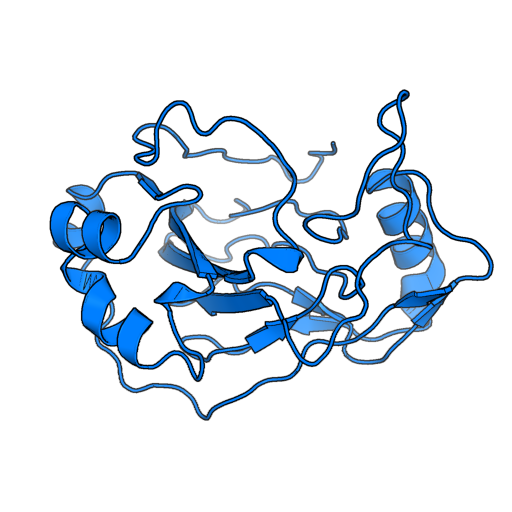 ? 7.440 -8.057 -18.890 1.00 85.19 95 ASP A C 1
ATOM 748 O O . ASP A 1 95 ? 6.625 -8.094 -19.807 1.00 85.19 95 ASP A O 1
ATOM 752 N N . ILE A 1 96 ? 7.380 -8.888 -17.844 1.00 84.56 96 ILE A N 1
ATOM 753 C CA . ILE A 1 96 ? 6.307 -9.868 -17.618 1.00 84.56 96 ILE A CA 1
ATOM 754 C C . ILE A 1 96 ? 5.390 -9.468 -16.458 1.00 84.56 96 ILE A C 1
ATOM 756 O O . ILE A 1 96 ? 4.564 -10.270 -16.022 1.00 84.56 96 ILE A O 1
ATOM 760 N N . ALA A 1 97 ? 5.550 -8.256 -15.920 1.00 83.25 97 ALA A N 1
ATOM 761 C CA . ALA A 1 97 ? 4.615 -7.734 -14.943 1.00 83.25 97 ALA A CA 1
ATOM 762 C C . ALA A 1 97 ? 3.244 -7.573 -15.608 1.00 83.25 97 ALA A C 1
ATOM 764 O O . ALA A 1 97 ? 3.109 -7.000 -16.691 1.00 83.25 97 ALA A O 1
ATOM 765 N N . LEU A 1 98 ? 2.220 -8.067 -14.930 1.00 70.06 98 LEU A N 1
ATOM 766 C CA . LEU A 1 98 ? 0.833 -7.852 -15.276 1.00 70.06 98 LEU A CA 1
ATOM 767 C C . LEU A 1 98 ? 0.514 -6.379 -15.019 1.00 70.06 98 LEU A C 1
ATOM 769 O O . LEU A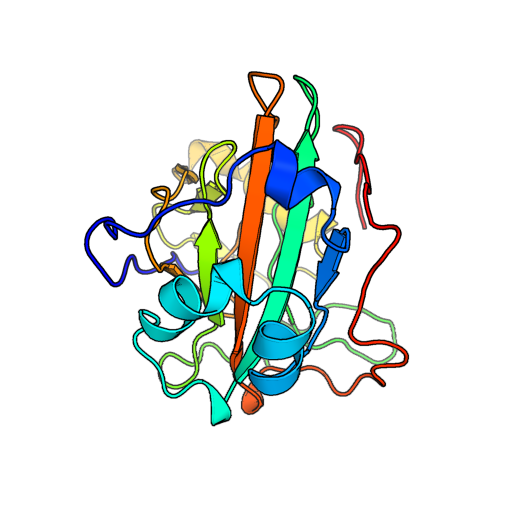 1 98 ? 0.207 -5.945 -13.909 1.00 70.06 98 LEU A O 1
ATOM 773 N N . ALA A 1 99 ? 0.589 -5.598 -16.092 1.00 64.25 99 ALA A N 1
ATOM 774 C CA . ALA A 1 99 ? 0.072 -4.240 -16.184 1.00 64.25 99 ALA A CA 1
ATOM 775 C C . ALA A 1 99 ? -1.467 -4.256 -16.299 1.00 64.25 99 ALA A C 1
ATOM 777 O O . ALA A 1 99 ? -2.036 -3.513 -17.105 1.00 64.25 99 ALA A O 1
ATOM 778 N N . ASP A 1 100 ? -2.101 -5.171 -15.566 1.00 63.38 100 ASP A N 1
ATOM 779 C CA . ASP A 1 100 ? -3.454 -5.646 -15.796 1.00 63.38 100 ASP A CA 1
ATOM 780 C C . ASP A 1 100 ? -4.458 -4.768 -15.055 1.00 63.38 100 ASP A C 1
ATOM 782 O O . ASP A 1 100 ? -4.481 -4.691 -13.826 1.00 63.38 100 ASP A O 1
ATOM 786 N N . VAL A 1 101 ? -5.261 -4.064 -15.846 1.00 60.97 101 VAL A N 1
ATOM 787 C CA . VAL A 1 101 ? -6.291 -3.146 -15.362 1.00 60.97 101 VAL A CA 1
ATOM 788 C C . VAL A 1 101 ? -7.547 -3.903 -14.924 1.00 60.97 101 VAL A C 1
ATOM 790 O O . VAL A 1 101 ? -8.337 -3.350 -14.166 1.00 60.97 101 VAL A O 1
ATOM 793 N N . GLU A 1 102 ? -7.732 -5.148 -15.376 1.00 68.94 102 GLU A N 1
ATOM 794 C CA . GLU A 1 102 ? -8.872 -5.990 -14.996 1.00 68.94 102 GLU A CA 1
ATOM 795 C C . GLU A 1 102 ? -8.683 -6.605 -13.606 1.00 68.94 102 GLU A C 1
ATOM 797 O O . GLU A 1 102 ? -9.654 -6.833 -12.890 1.00 68.94 102 GLU A O 1
ATOM 802 N N . HIS A 1 103 ? -7.431 -6.803 -13.188 1.00 78.00 103 HIS A N 1
ATOM 803 C CA . HIS A 1 103 ? -7.084 -7.471 -11.935 1.00 78.00 103 HIS A CA 1
ATOM 804 C C . HIS A 1 103 ? -6.176 -6.609 -11.037 1.00 78.00 103 HIS A C 1
ATOM 806 O O . HIS A 1 103 ? -5.100 -7.068 -10.652 1.00 78.00 103 HIS A O 1
ATOM 812 N N . PRO A 1 104 ? -6.552 -5.364 -10.681 1.00 87.38 104 PRO A N 1
ATOM 813 C CA . PRO A 1 104 ? -5.661 -4.450 -9.971 1.00 87.38 104 PRO A CA 1
ATOM 814 C C . PRO A 1 104 ? -5.351 -4.930 -8.551 1.00 87.38 104 PRO A C 1
ATOM 816 O O . PRO A 1 104 ? -6.080 -5.733 -7.975 1.00 87.38 104 PRO A O 1
ATOM 819 N N . MET A 1 105 ? -4.311 -4.368 -7.938 1.00 94.00 105 MET A N 1
ATOM 820 C CA . MET A 1 105 ? -4.185 -4.328 -6.482 1.00 94.00 105 MET A CA 1
ATOM 821 C C . MET A 1 105 ? -4.946 -3.116 -5.941 1.00 94.00 105 MET A C 1
ATOM 823 O O . MET A 1 105 ? -4.888 -2.035 -6.525 1.00 94.00 105 MET A O 1
ATOM 827 N N . LEU A 1 106 ? -5.611 -3.263 -4.796 1.00 95.62 106 LEU A N 1
ATOM 828 C CA . LEU A 1 106 ? -6.258 -2.144 -4.108 1.00 95.62 106 LEU A CA 1
ATOM 829 C C . LEU A 1 106 ? -5.568 -1.829 -2.791 1.00 95.62 106 LEU A C 1
ATOM 831 O O . LEU A 1 106 ? -5.073 -2.722 -2.108 1.00 95.62 106 LEU A O 1
ATOM 835 N N . LEU A 1 107 ? -5.574 -0.556 -2.421 1.00 96.31 107 LEU A N 1
ATOM 836 C CA . LEU A 1 107 ? -4.897 -0.032 -1.248 1.00 96.31 107 LEU A CA 1
ATOM 837 C C . LEU A 1 107 ? -5.822 0.917 -0.486 1.00 96.31 107 LEU A C 1
ATOM 839 O O . LEU A 1 107 ? -6.473 1.767 -1.092 1.00 96.31 107 LEU A O 1
ATOM 843 N N . TRP A 1 108 ? -5.870 0.780 0.836 1.00 97.19 108 TRP A N 1
ATOM 844 C CA . TRP A 1 108 ? -6.644 1.645 1.726 1.00 97.19 108 TRP A CA 1
ATOM 845 C C . TRP A 1 108 ? -5.866 1.922 3.009 1.00 97.19 108 TRP A C 1
ATOM 847 O O . TRP A 1 108 ? -5.169 1.049 3.535 1.00 97.19 108 TRP A O 1
ATOM 857 N N . LEU A 1 109 ? -5.973 3.148 3.519 1.00 96.25 109 LEU A N 1
ATOM 858 C CA . LEU A 1 109 ? -5.255 3.604 4.709 1.00 96.25 109 LEU A CA 1
ATOM 859 C C . LEU A 1 109 ? -6.206 4.287 5.682 1.00 96.25 109 LEU A C 1
ATOM 861 O O . LEU A 1 109 ? -7.005 5.117 5.258 1.00 96.25 109 LEU A O 1
ATOM 865 N N . SER A 1 110 ? -6.071 4.022 6.981 1.00 95.69 110 SER A N 1
ATOM 866 C CA . SER A 1 110 ? -6.921 4.669 7.993 1.00 95.69 110 SER A CA 1
ATOM 867 C C . SER A 1 110 ? -6.604 6.149 8.211 1.00 95.69 110 SER A C 1
ATOM 869 O O . SER A 1 110 ? -7.482 6.901 8.635 1.00 95.69 110 SER A O 1
ATOM 871 N N . GLY A 1 111 ? -5.355 6.540 7.948 1.00 94.31 111 GLY A N 1
ATOM 872 C CA . GLY A 1 111 ? -4.846 7.888 8.154 1.00 94.31 111 GLY A CA 1
ATOM 873 C C . GLY A 1 111 ? -3.361 8.025 7.818 1.00 94.31 111 GLY A C 1
ATOM 874 O O . GLY A 1 111 ? -2.760 7.149 7.183 1.00 94.31 111 GLY A O 1
ATOM 875 N N . ASN A 1 112 ? -2.774 9.136 8.258 1.00 93.56 112 ASN A N 1
ATOM 876 C CA . ASN A 1 112 ? -1.362 9.449 8.049 1.00 93.56 112 ASN A CA 1
ATOM 877 C C . ASN A 1 112 ? -0.394 8.491 8.778 1.00 93.56 112 ASN A C 1
ATOM 879 O O . ASN A 1 112 ? -0.761 7.865 9.773 1.00 93.56 112 ASN A O 1
ATOM 883 N N . PRO A 1 113 ? 0.865 8.388 8.306 1.00 94.50 113 PRO A N 1
ATOM 884 C CA . PRO A 1 113 ? 1.361 8.884 7.020 1.00 94.50 113 PRO A CA 1
ATOM 885 C C . PRO A 1 113 ? 0.814 8.060 5.845 1.00 94.50 113 PRO A C 1
ATOM 887 O O . PRO A 1 113 ? 0.849 6.828 5.853 1.00 94.50 113 PRO A O 1
ATOM 890 N N . THR A 1 114 ? 0.318 8.720 4.801 1.00 94.31 114 THR A N 1
ATOM 891 C CA . THR A 1 114 ? -0.174 8.018 3.607 1.00 94.31 114 THR A CA 1
ATOM 892 C C . THR A 1 114 ? 0.964 7.580 2.683 1.00 94.31 114 THR A C 1
ATOM 894 O O . THR A 1 114 ? 2.105 8.038 2.786 1.00 94.31 114 THR A O 1
ATOM 897 N N . THR A 1 115 ? 0.661 6.629 1.799 1.00 95.44 115 THR A N 1
ATOM 898 C CA . THR A 1 115 ? 1.594 6.182 0.758 1.00 95.44 115 THR A CA 1
ATOM 899 C C . THR A 1 115 ? 1.738 7.269 -0.307 1.00 95.44 115 THR A C 1
ATOM 901 O O . THR A 1 115 ? 0.763 7.927 -0.671 1.00 95.44 115 THR A O 1
ATOM 904 N N . GLU A 1 116 ? 2.949 7.462 -0.812 1.00 96.12 116 GLU A N 1
ATOM 905 C CA . GLU A 1 116 ? 3.234 8.406 -1.888 1.00 96.12 116 GLU A CA 1
ATOM 906 C C . GLU A 1 116 ? 3.381 7.675 -3.219 1.00 96.12 116 GLU A C 1
ATOM 908 O O . GLU A 1 116 ? 4.031 6.632 -3.294 1.00 96.12 116 GLU A O 1
ATOM 913 N N . PHE A 1 117 ? 2.792 8.248 -4.264 1.00 96.75 117 PHE A N 1
ATOM 914 C CA . PHE A 1 117 ? 2.798 7.722 -5.622 1.00 96.75 117 PHE A CA 1
ATOM 915 C C . PHE A 1 117 ? 3.230 8.793 -6.619 1.00 96.75 117 PHE A C 1
ATOM 917 O O . PHE A 1 117 ? 3.159 9.991 -6.336 1.00 96.75 117 PHE A O 1
ATOM 924 N N . LEU A 1 118 ? 3.633 8.363 -7.813 1.00 95.56 118 LEU A N 1
ATOM 925 C CA . LEU A 1 118 ? 3.801 9.264 -8.949 1.00 95.56 118 LEU A CA 1
ATOM 926 C C . LEU A 1 118 ? 2.461 9.921 -9.319 1.00 95.56 118 LEU A C 1
ATOM 928 O O . LEU A 1 118 ? 1.418 9.269 -9.335 1.00 95.56 118 LEU A O 1
ATOM 932 N N . GLU A 1 119 ? 2.491 11.215 -9.630 1.00 94.06 119 GLU A N 1
ATOM 933 C CA . GLU A 1 119 ? 1.328 11.970 -10.107 1.00 94.06 119 GLU A CA 1
ATOM 934 C C . GLU A 1 119 ? 1.165 11.880 -11.628 1.00 94.06 119 GLU A C 1
ATOM 936 O O . GLU A 1 119 ? 0.049 11.971 -12.137 1.00 94.06 119 GLU A O 1
ATOM 941 N N . ASN A 1 120 ? 2.264 11.666 -12.349 1.00 91.62 120 ASN A N 1
ATOM 942 C CA . ASN A 1 120 ? 2.273 11.474 -13.792 1.00 91.62 120 ASN A CA 1
ATOM 943 C C . ASN A 1 120 ? 3.046 10.197 -14.163 1.00 91.62 120 ASN A C 1
ATOM 945 O O . ASN A 1 120 ? 4.023 9.866 -13.487 1.00 91.62 120 ASN A O 1
ATOM 949 N N . PRO A 1 121 ? 2.653 9.489 -15.240 1.00 91.88 121 PRO A N 1
ATOM 950 C CA . PRO A 1 121 ? 3.424 8.359 -15.742 1.00 91.88 121 PRO A CA 1
ATOM 951 C C . PRO A 1 121 ? 4.847 8.776 -16.125 1.00 91.88 121 PRO A C 1
ATOM 953 O O . PRO A 1 121 ? 5.079 9.915 -16.543 1.00 91.88 121 PRO A O 1
ATOM 956 N N . ILE A 1 122 ? 5.788 7.838 -16.020 1.00 91.88 122 ILE A N 1
ATOM 957 C CA . ILE A 1 122 ? 7.201 8.042 -16.371 1.00 91.88 122 ILE A CA 1
ATOM 958 C C . ILE A 1 122 ? 7.637 6.954 -17.343 1.00 91.88 122 ILE A C 1
ATOM 960 O O . ILE A 1 122 ? 7.277 5.789 -17.190 1.00 91.88 122 ILE A O 1
ATOM 964 N N . TYR A 1 123 ? 8.453 7.321 -18.326 1.00 91.25 123 TYR A N 1
ATOM 965 C CA . TYR A 1 123 ? 9.049 6.374 -19.260 1.00 91.25 123 TYR A CA 1
ATOM 966 C C . TYR A 1 123 ? 10.518 6.158 -18.918 1.00 91.25 123 TYR A C 1
ATOM 968 O O . TYR A 1 123 ? 11.330 7.071 -19.022 1.00 91.25 123 TYR A O 1
ATOM 976 N N . LEU A 1 124 ? 10.863 4.928 -18.545 1.00 89.50 124 LEU A N 1
ATOM 977 C CA . LEU A 1 124 ? 12.251 4.510 -18.393 1.00 89.50 124 LEU A CA 1
ATOM 978 C C . LEU A 1 124 ? 12.765 3.916 -19.706 1.00 89.50 124 LEU A C 1
ATOM 980 O O . LEU A 1 124 ? 12.089 3.090 -20.330 1.00 89.50 124 LEU A O 1
ATOM 984 N N . LEU A 1 125 ? 13.990 4.291 -20.085 1.00 88.56 125 LEU A N 1
ATOM 985 C CA . LEU A 1 125 ? 14.682 3.751 -21.264 1.00 88.56 125 LEU A CA 1
ATOM 986 C C . LEU A 1 125 ? 14.936 2.239 -21.157 1.00 88.56 125 LEU A C 1
ATOM 988 O O . LEU A 1 125 ? 14.961 1.546 -22.167 1.00 88.56 125 LEU A O 1
ATOM 992 N N . SER A 1 126 ? 15.099 1.725 -19.937 1.00 90.19 126 SER A N 1
ATOM 993 C CA . SER A 1 126 ? 15.297 0.302 -19.650 1.00 90.19 126 SER A CA 1
ATOM 994 C C . SER A 1 126 ? 14.661 -0.093 -18.318 1.00 90.19 126 SER A C 1
ATOM 996 O O . SER A 1 126 ? 14.555 0.738 -17.411 1.00 90.19 126 SER A O 1
ATOM 998 N N . SER A 1 127 ? 14.230 -1.353 -18.219 1.00 91.62 127 SER A N 1
ATOM 999 C CA . SER A 1 127 ? 13.645 -1.941 -17.011 1.00 91.62 127 SER A CA 1
ATOM 1000 C C . SER A 1 127 ? 14.715 -2.077 -15.909 1.00 91.62 127 SER A C 1
ATOM 1002 O O . SER A 1 127 ? 15.809 -2.571 -16.195 1.00 91.62 127 SER A O 1
ATOM 1004 N N . PRO A 1 128 ? 14.456 -1.624 -14.667 1.00 92.81 128 PRO A N 1
ATOM 1005 C CA . PRO A 1 128 ? 15.408 -1.763 -13.567 1.00 92.81 128 PRO A CA 1
ATOM 1006 C C . PRO A 1 128 ? 15.452 -3.210 -13.064 1.00 92.81 128 PRO A C 1
ATOM 1008 O O . PRO A 1 128 ? 14.447 -3.919 -13.099 1.00 92.81 128 PRO A O 1
ATOM 1011 N N . ARG A 1 129 ? 16.602 -3.651 -12.546 1.00 92.06 129 ARG A N 1
ATOM 1012 C CA . ARG A 1 129 ? 16.798 -5.044 -12.098 1.00 92.06 129 ARG A CA 1
ATOM 1013 C C . ARG A 1 129 ? 16.385 -5.282 -10.651 1.00 92.06 129 ARG A C 1
ATOM 1015 O O . ARG A 1 129 ? 16.170 -6.420 -10.247 1.00 92.06 129 ARG A O 1
ATOM 1022 N N . ASN A 1 130 ? 16.290 -4.227 -9.851 1.00 93.19 130 ASN A N 1
ATOM 1023 C CA . ASN A 1 130 ? 15.887 -4.284 -8.448 1.00 93.19 130 ASN A CA 1
ATOM 1024 C C . ASN A 1 130 ? 15.246 -2.954 -8.009 1.00 93.19 130 ASN A C 1
ATOM 1026 O O . ASN A 1 130 ? 15.163 -2.002 -8.789 1.00 93.19 130 ASN A O 1
ATOM 1030 N N . HIS A 1 131 ? 14.745 -2.900 -6.772 1.00 92.56 131 HIS A N 1
ATOM 1031 C CA . HIS A 1 131 ? 14.104 -1.693 -6.241 1.00 92.56 131 HIS A CA 1
ATOM 1032 C C . HIS A 1 131 ? 15.103 -0.554 -5.995 1.00 92.56 131 HIS A C 1
ATOM 1034 O O . HIS A 1 131 ? 14.741 0.600 -6.200 1.00 92.56 131 HIS A O 1
ATOM 1040 N N . GLY A 1 132 ? 16.352 -0.857 -5.624 1.00 93.69 132 GLY A N 1
ATOM 1041 C CA . GLY A 1 132 ? 17.410 0.150 -5.490 1.00 93.69 132 GLY A CA 1
ATOM 1042 C C . GLY A 1 132 ? 17.660 0.899 -6.800 1.00 93.69 132 GLY A C 1
ATOM 1043 O O . GLY A 1 132 ? 17.599 2.122 -6.835 1.00 93.69 132 GLY A O 1
ATOM 1044 N N . GLU A 1 133 ? 17.804 0.170 -7.905 1.00 94.69 133 GLU A N 1
ATOM 1045 C CA . GLU A 1 133 ? 17.994 0.748 -9.237 1.00 94.69 133 GLU A CA 1
ATOM 1046 C C . GLU A 1 133 ? 16.777 1.575 -9.690 1.00 94.69 133 GLU A C 1
ATOM 1048 O O . GLU A 1 133 ? 16.939 2.641 -10.286 1.00 94.69 133 GLU A O 1
ATOM 1053 N N . LEU A 1 134 ? 15.551 1.118 -9.399 1.00 94.62 134 LEU A N 1
ATOM 1054 C CA . LEU A 1 134 ? 14.342 1.913 -9.651 1.00 94.62 134 LEU A CA 1
ATOM 1055 C C . LEU A 1 134 ? 14.378 3.230 -8.863 1.00 94.62 134 LEU A C 1
ATOM 1057 O O . LEU A 1 134 ? 14.115 4.294 -9.424 1.00 94.62 134 LEU A O 1
ATOM 1061 N N . HIS A 1 135 ? 14.709 3.157 -7.574 1.00 94.94 135 HIS A N 1
ATOM 1062 C CA . HIS A 1 135 ? 14.798 4.321 -6.706 1.00 94.94 135 HIS A CA 1
ATOM 1063 C C . HIS A 1 135 ? 15.856 5.316 -7.181 1.00 94.94 135 HIS A C 1
ATOM 1065 O O . HIS A 1 135 ? 15.533 6.491 -7.327 1.00 94.94 135 HIS A O 1
ATOM 1071 N N . GLU A 1 136 ? 17.075 4.864 -7.476 1.00 94.44 136 GLU A N 1
ATOM 1072 C CA . GLU A 1 136 ? 18.161 5.715 -7.973 1.00 94.44 136 GLU A CA 1
ATOM 1073 C C . GLU A 1 136 ? 17.767 6.455 -9.254 1.00 94.44 136 GLU A C 1
ATOM 1075 O O . GLU A 1 136 ? 18.004 7.657 -9.375 1.00 94.44 136 GLU A O 1
ATOM 1080 N N . ARG A 1 137 ? 17.118 5.757 -10.194 1.00 92.25 137 ARG A N 1
ATOM 1081 C CA . ARG A 1 137 ? 16.639 6.353 -11.449 1.00 92.25 137 ARG A CA 1
ATOM 1082 C C . ARG A 1 137 ? 15.597 7.437 -11.189 1.00 92.25 137 ARG A C 1
ATOM 1084 O O . ARG A 1 137 ? 15.738 8.544 -11.696 1.00 92.25 137 ARG A O 1
ATOM 1091 N N . LEU A 1 138 ? 14.597 7.151 -10.355 1.00 92.56 138 LEU A N 1
ATOM 1092 C CA . LEU A 1 138 ? 13.571 8.136 -10.012 1.00 92.56 138 LEU A CA 1
ATOM 1093 C C . LEU A 1 138 ? 14.163 9.319 -9.230 1.00 92.56 138 LEU A C 1
ATOM 1095 O O . LEU A 1 138 ? 13.874 10.464 -9.539 1.00 92.56 138 LEU A O 1
ATOM 1099 N N . VAL A 1 139 ? 15.062 9.102 -8.273 1.00 90.75 139 VAL A N 1
ATOM 1100 C CA . VAL A 1 139 ? 15.696 10.217 -7.548 1.00 90.75 139 VAL A CA 1
ATOM 1101 C C . VAL A 1 139 ? 16.528 11.100 -8.480 1.00 90.75 139 VAL A C 1
ATOM 1103 O O . VAL A 1 139 ? 16.445 12.324 -8.387 1.00 90.75 139 VAL A O 1
ATOM 1106 N N . LYS A 1 140 ? 17.289 10.506 -9.405 1.00 88.88 140 LYS A N 1
ATOM 1107 C CA . LYS A 1 140 ? 18.068 11.256 -10.400 1.00 88.88 140 LYS A CA 1
ATOM 1108 C C . LYS A 1 140 ? 17.175 12.110 -11.301 1.00 88.88 140 LYS A C 1
ATOM 1110 O O . LYS A 1 140 ? 17.525 13.248 -11.609 1.00 88.88 140 LYS A O 1
ATOM 1115 N N . ASP A 1 141 ? 16.012 11.579 -11.659 1.00 82.69 141 ASP A N 1
ATOM 1116 C CA . ASP A 1 141 ? 15.048 12.224 -12.543 1.00 82.69 141 ASP A CA 1
ATOM 1117 C C . ASP A 1 141 ? 13.945 12.973 -11.769 1.00 82.69 141 ASP A C 1
ATOM 1119 O O . ASP A 1 141 ? 12.930 13.344 -12.355 1.00 82.69 141 ASP A O 1
ATOM 1123 N N . ALA A 1 142 ? 14.121 13.249 -10.470 1.00 81.75 142 ALA A N 1
ATOM 1124 C CA . ALA A 1 142 ? 13.080 13.832 -9.612 1.00 81.75 142 ALA A CA 1
ATOM 1125 C C . ALA A 1 142 ? 12.594 15.219 -10.069 1.00 81.75 142 ALA A C 1
ATOM 1127 O O . ALA A 1 142 ? 11.477 15.616 -9.757 1.00 81.75 142 ALA A O 1
ATOM 1128 N N . ALA A 1 143 ? 13.399 15.950 -10.846 1.00 82.69 143 ALA A N 1
ATOM 1129 C CA . ALA A 1 143 ? 12.981 17.210 -11.466 1.00 82.69 143 ALA A CA 1
ATOM 1130 C C . ALA A 1 143 ? 11.968 17.023 -12.616 1.00 82.69 143 ALA A C 1
ATOM 1132 O O . ALA A 1 143 ? 11.361 17.991 -13.068 1.00 82.69 143 ALA A O 1
ATOM 1133 N N . THR A 1 144 ? 11.802 15.795 -13.114 1.00 82.19 144 THR A N 1
ATOM 1134 C CA . THR A 1 144 ? 11.016 15.472 -14.316 1.00 82.19 144 THR A CA 1
ATOM 1135 C C . THR A 1 144 ? 9.634 14.901 -14.013 1.00 82.19 144 THR A C 1
ATOM 1137 O O . THR A 1 144 ? 8.828 14.727 -14.927 1.00 82.19 144 THR A O 1
ATOM 1140 N N . TYR A 1 145 ? 9.324 14.633 -12.743 1.00 87.94 145 TYR A N 1
ATOM 1141 C CA . TYR A 1 145 ? 8.015 14.139 -12.335 1.00 87.94 145 TYR A CA 1
ATOM 1142 C C . TYR A 1 145 ? 7.541 14.780 -11.038 1.00 87.94 145 TYR A C 1
ATOM 1144 O O . TYR A 1 145 ? 8.319 15.314 -10.250 1.00 87.94 145 TYR A O 1
ATOM 1152 N N . LYS A 1 146 ? 6.232 14.692 -10.809 1.00 92.56 146 LYS A N 1
ATOM 1153 C CA . LYS A 1 146 ? 5.619 15.018 -9.524 1.00 92.56 146 LYS A CA 1
ATOM 1154 C C . LYS A 1 146 ? 5.179 13.749 -8.820 1.00 92.56 146 LYS A C 1
ATOM 1156 O O . LYS A 1 146 ? 4.821 12.758 -9.458 1.00 92.56 146 LYS A O 1
ATOM 1161 N N . SER A 1 147 ? 5.181 13.790 -7.500 1.00 94.50 147 SER A N 1
ATOM 1162 C CA . SER A 1 147 ? 4.616 12.749 -6.658 1.00 94.50 147 SER A CA 1
ATOM 1163 C C . SER A 1 147 ? 3.668 13.361 -5.643 1.00 94.50 147 SER A C 1
ATOM 1165 O O . SER A 1 147 ? 3.785 14.535 -5.284 1.00 94.50 147 SER A O 1
ATOM 1167 N N . LYS A 1 148 ? 2.695 12.568 -5.202 1.00 94.81 148 LYS A N 1
ATOM 1168 C CA . LYS A 1 148 ? 1.722 13.000 -4.209 1.00 94.81 148 LYS A CA 1
ATOM 1169 C C . LYS A 1 148 ? 1.328 11.877 -3.258 1.00 94.81 148 LYS A C 1
ATOM 1171 O O . LYS A 1 148 ? 1.274 10.713 -3.670 1.00 94.81 148 LYS A O 1
ATOM 1176 N N . PRO A 1 149 ? 1.036 12.211 -1.991 1.00 95.88 149 PRO A N 1
ATOM 1177 C CA . PRO A 1 149 ? 0.335 11.295 -1.110 1.00 95.88 149 PRO A CA 1
ATOM 1178 C C . PRO A 1 149 ? -1.053 10.983 -1.673 1.00 95.88 149 PRO A C 1
ATOM 1180 O O . PRO A 1 149 ? -1.702 11.841 -2.275 1.00 95.88 149 PRO A O 1
ATOM 1183 N N . ILE A 1 150 ? -1.526 9.764 -1.443 1.00 93.38 150 ILE A N 1
ATOM 1184 C CA . ILE A 1 150 ? -2.926 9.414 -1.698 1.00 93.38 150 ILE A CA 1
ATOM 1185 C C . ILE A 1 150 ? -3.821 9.807 -0.515 1.00 93.38 150 ILE A C 1
ATOM 1187 O O . ILE A 1 150 ? -3.318 9.929 0.609 1.00 93.38 150 ILE A O 1
ATOM 1191 N N . PRO A 1 151 ? -5.130 10.020 -0.746 1.00 93.88 151 PRO A N 1
ATOM 1192 C CA . PRO A 1 151 ? -6.069 10.328 0.325 1.00 93.88 151 PRO A CA 1
ATOM 1193 C C . PRO A 1 151 ? -6.199 9.172 1.321 1.00 93.88 151 PRO A C 1
ATOM 1195 O O . PRO A 1 151 ? -6.130 7.995 0.960 1.00 93.88 151 PRO A O 1
ATOM 1198 N N . GLU A 1 152 ? -6.431 9.516 2.585 1.00 94.69 152 GLU A N 1
ATOM 1199 C CA . GLU A 1 152 ? -6.847 8.548 3.595 1.00 94.69 152 GLU A CA 1
ATOM 1200 C C . GLU A 1 152 ? -8.287 8.077 3.360 1.00 94.69 152 GLU A C 1
ATOM 1202 O O . GLU A 1 152 ? -9.076 8.699 2.641 1.00 94.69 152 GLU A O 1
ATOM 1207 N N . ARG A 1 153 ? -8.616 6.933 3.960 1.00 95.62 153 ARG A N 1
ATOM 1208 C CA . ARG A 1 153 ? -9.940 6.305 3.976 1.00 95.62 153 ARG A CA 1
ATOM 1209 C C . ARG A 1 153 ? -10.573 6.157 2.597 1.00 95.62 153 ARG A C 1
ATOM 1211 O O . ARG A 1 153 ? -11.788 6.211 2.449 1.00 95.62 153 ARG A O 1
ATOM 1218 N N . THR A 1 154 ? -9.748 5.962 1.579 1.00 95.56 154 THR A N 1
ATOM 1219 C CA . THR A 1 154 ? -10.176 5.880 0.185 1.00 95.56 154 THR A CA 1
ATOM 1220 C C . THR A 1 154 ? -9.494 4.693 -0.473 1.00 95.56 154 THR A C 1
ATOM 1222 O O . THR A 1 154 ? -8.297 4.486 -0.272 1.00 95.56 154 THR A O 1
ATOM 1225 N N . TRP A 1 155 ? -10.244 3.913 -1.255 1.00 96.69 155 TRP A N 1
ATOM 1226 C CA . TRP A 1 155 ? -9.656 2.847 -2.062 1.00 96.69 155 TRP A CA 1
ATOM 1227 C C . TRP A 1 155 ? -8.904 3.431 -3.251 1.00 96.69 155 TRP A C 1
ATOM 1229 O O . TRP A 1 155 ? -9.443 4.214 -4.038 1.00 96.69 155 TRP A O 1
ATOM 1239 N N . VAL A 1 156 ? -7.655 3.009 -3.382 1.00 95.81 156 VAL A N 1
ATOM 1240 C CA . VAL A 1 156 ? -6.762 3.379 -4.470 1.00 95.81 156 VAL A CA 1
ATOM 1241 C C . VAL A 1 156 ? -6.342 2.119 -5.207 1.00 95.81 156 VAL A C 1
ATOM 1243 O O . VAL A 1 156 ? -5.828 1.184 -4.602 1.00 95.81 156 VAL A O 1
ATOM 1246 N N . SER A 1 157 ? -6.564 2.105 -6.514 1.00 95.00 157 SER A N 1
ATOM 1247 C CA . SER A 1 157 ? -6.107 1.062 -7.420 1.00 95.00 157 SER A CA 1
ATOM 1248 C C . SER A 1 157 ? -4.675 1.322 -7.856 1.00 95.00 157 SER A C 1
ATOM 1250 O O . SER A 1 157 ? -4.311 2.443 -8.217 1.00 95.00 157 SER A O 1
ATOM 1252 N N . MET A 1 158 ? -3.877 0.266 -7.868 1.00 93.94 158 MET A N 1
ATOM 1253 C CA . MET A 1 158 ? -2.515 0.242 -8.378 1.00 93.94 158 MET A CA 1
ATOM 1254 C C . MET A 1 158 ? -2.245 -1.109 -9.044 1.00 93.94 158 MET A C 1
ATOM 1256 O O . MET A 1 158 ? -2.960 -2.080 -8.815 1.00 93.94 158 MET A O 1
ATOM 1260 N N . ASP A 1 159 ? -1.196 -1.197 -9.846 1.00 92.12 159 ASP A N 1
ATOM 1261 C CA . ASP A 1 159 ? -0.733 -2.461 -10.419 1.00 92.12 159 ASP A CA 1
ATOM 1262 C C . ASP A 1 159 ? 0.754 -2.691 -10.130 1.00 92.12 159 ASP A C 1
ATOM 1264 O O . ASP A 1 159 ? 1.409 -1.907 -9.434 1.00 92.12 159 ASP A O 1
ATOM 1268 N N . GLN A 1 160 ? 1.298 -3.790 -10.656 1.00 92.50 160 GLN A N 1
ATOM 1269 C CA . GLN A 1 160 ? 2.708 -4.124 -10.478 1.00 92.50 160 GLN A CA 1
ATOM 1270 C C . GLN A 1 160 ? 3.637 -3.045 -11.066 1.00 92.50 160 GLN A C 1
ATOM 1272 O O . GLN A 1 160 ? 4.772 -2.934 -10.630 1.00 92.50 160 GLN A O 1
ATOM 1277 N N . LEU A 1 161 ? 3.176 -2.199 -11.996 1.00 93.69 161 LEU A N 1
ATOM 1278 C CA . LEU A 1 161 ? 3.956 -1.123 -12.620 1.00 93.69 161 LEU A CA 1
ATOM 1279 C C . LEU A 1 161 ? 3.683 0.261 -12.021 1.00 93.69 161 LEU A C 1
ATOM 1281 O O . LEU A 1 161 ? 4.040 1.266 -12.638 1.00 93.69 161 LEU A O 1
ATOM 1285 N N . THR A 1 162 ? 3.065 0.334 -10.842 1.00 94.56 162 THR A N 1
ATOM 1286 C CA . THR A 1 162 ? 2.727 1.587 -10.159 1.00 94.56 162 THR A CA 1
ATOM 1287 C C . THR A 1 162 ? 3.697 1.842 -8.992 1.00 94.56 162 THR A C 1
ATOM 1289 O O . THR A 1 162 ? 3.519 1.272 -7.906 1.00 94.56 162 THR A O 1
ATOM 1292 N N . PRO A 1 163 ? 4.747 2.672 -9.173 1.00 95.56 163 PRO A N 1
ATOM 1293 C CA . PRO A 1 163 ? 5.736 2.920 -8.135 1.00 95.56 163 PRO A CA 1
ATOM 1294 C C . PRO A 1 163 ? 5.146 3.682 -6.966 1.00 95.56 163 PRO A C 1
ATOM 1296 O O . PRO A 1 163 ? 4.396 4.648 -7.137 1.00 95.56 163 PRO A O 1
ATOM 1299 N N . HIS A 1 164 ? 5.570 3.290 -5.777 1.00 96.50 164 HIS A N 1
ATOM 1300 C CA . HIS A 1 164 ? 5.171 3.943 -4.550 1.00 96.50 164 HIS A CA 1
ATOM 1301 C C . HIS A 1 164 ? 6.255 3.866 -3.486 1.00 96.50 164 HIS A C 1
ATOM 1303 O O . HIS A 1 164 ? 7.243 3.139 -3.618 1.00 96.50 164 HIS A O 1
ATOM 1309 N N . ARG A 1 165 ? 6.075 4.656 -2.429 1.00 95.50 165 ARG A N 1
ATOM 1310 C CA . ARG A 1 165 ? 6.947 4.658 -1.257 1.00 95.50 165 ARG A CA 1
ATOM 1311 C C . ARG A 1 165 ? 6.212 5.068 0.013 1.00 95.50 165 ARG A C 1
ATOM 1313 O O . ARG A 1 165 ? 5.166 5.720 -0.028 1.00 95.50 165 ARG A O 1
ATOM 1320 N N . GLY A 1 166 ? 6.778 4.687 1.151 1.00 93.50 166 GLY A N 1
ATOM 1321 C CA . GLY A 1 166 ? 6.347 5.171 2.456 1.00 93.50 166 GLY A CA 1
ATOM 1322 C C . GLY A 1 166 ? 6.806 6.601 2.713 1.00 93.50 166 GLY A C 1
ATOM 1323 O O . GLY A 1 166 ? 7.897 6.994 2.305 1.00 93.50 166 GLY A O 1
ATOM 1324 N N . ARG A 1 167 ? 5.995 7.360 3.450 1.00 93.56 167 ARG A N 1
ATOM 1325 C CA . ARG A 1 167 ? 6.393 8.646 4.034 1.00 93.56 167 ARG A CA 1
ATOM 1326 C C . ARG A 1 167 ? 6.684 8.475 5.522 1.00 93.56 167 ARG A C 1
ATOM 1328 O O . ARG A 1 167 ? 6.064 7.635 6.179 1.00 93.56 167 ARG A O 1
ATOM 1335 N N . ALA A 1 168 ? 7.611 9.277 6.039 1.00 93.88 168 ALA A N 1
ATOM 1336 C CA . ALA A 1 168 ? 7.859 9.348 7.472 1.00 93.88 168 ALA A CA 1
ATOM 1337 C C . ALA A 1 168 ? 6.604 9.854 8.185 1.00 93.88 168 ALA A C 1
ATOM 1339 O O . ALA A 1 168 ? 5.935 10.767 7.698 1.00 93.88 168 ALA A O 1
ATOM 1340 N N . SER A 1 169 ? 6.312 9.295 9.355 1.00 94.69 169 SER A N 1
ATOM 1341 C CA . SER A 1 169 ? 5.285 9.839 10.231 1.00 94.69 169 SER A CA 1
ATOM 1342 C C . SER A 1 169 ? 5.713 11.209 10.752 1.00 94.69 169 SER A C 1
ATOM 1344 O O . SER A 1 169 ? 6.834 11.375 11.235 1.00 94.69 169 SER A O 1
ATOM 1346 N N . GLU A 1 170 ? 4.827 12.196 10.680 1.00 95.25 170 GLU A N 1
ATOM 1347 C CA . GLU A 1 170 ? 5.086 13.546 11.205 1.00 95.25 170 GLU A CA 1
ATOM 1348 C C . GLU A 1 170 ? 4.776 13.645 12.711 1.00 95.25 170 GLU A C 1
ATOM 1350 O O . GLU A 1 170 ? 5.267 14.544 13.400 1.00 95.25 170 GLU A O 1
ATOM 1355 N N . GLU A 1 171 ? 4.037 12.664 13.231 1.00 94.06 171 GLU A N 1
ATOM 1356 C CA . GLU A 1 171 ? 3.549 12.569 14.605 1.00 94.06 171 GLU A CA 1
ATOM 1357 C C . GLU A 1 171 ? 3.574 11.120 15.121 1.00 94.06 171 GLU A C 1
ATOM 1359 O O . GLU A 1 171 ? 3.898 10.184 14.385 1.00 94.06 171 GLU A O 1
ATOM 1364 N N . ASN A 1 172 ? 3.237 10.931 16.397 1.00 93.44 172 ASN A N 1
ATOM 1365 C CA . ASN A 1 172 ? 3.034 9.599 16.956 1.00 93.44 172 ASN A CA 1
ATOM 1366 C C . ASN A 1 172 ? 1.598 9.159 16.653 1.00 93.44 172 ASN A C 1
ATOM 1368 O O . ASN A 1 172 ? 0.664 9.782 17.150 1.00 93.44 172 ASN A O 1
ATOM 1372 N N . THR A 1 173 ? 1.410 8.112 15.851 1.00 92.69 173 THR A N 1
ATOM 1373 C CA . THR A 1 173 ? 0.071 7.729 15.382 1.00 92.69 173 THR A CA 1
ATOM 1374 C C . THR A 1 173 ? -0.082 6.249 15.058 1.00 92.69 173 THR A C 1
ATOM 1376 O O . THR A 1 173 ? 0.851 5.580 14.599 1.00 92.69 173 THR A O 1
ATOM 1379 N N . TRP A 1 174 ? -1.297 5.745 15.260 1.00 93.19 174 TRP A N 1
ATOM 1380 C CA . TRP A 1 174 ? -1.697 4.427 14.792 1.00 93.19 174 TRP A CA 1
ATOM 1381 C C . TRP A 1 174 ? -2.177 4.493 13.345 1.00 93.19 174 TRP A C 1
ATOM 1383 O O . TRP A 1 174 ? -3.000 5.330 12.980 1.00 93.19 174 TRP A O 1
ATOM 1393 N N . ARG A 1 175 ? -1.709 3.555 12.523 1.00 93.50 175 ARG A N 1
ATOM 1394 C CA . ARG A 1 175 ? -2.052 3.483 11.102 1.00 93.50 175 ARG A CA 1
ATOM 1395 C C . ARG A 1 175 ? -2.371 2.062 10.678 1.00 93.50 175 ARG A C 1
ATOM 1397 O O . ARG A 1 175 ? -1.518 1.174 10.752 1.00 93.50 175 ARG A O 1
ATOM 1404 N N . ILE A 1 176 ? -3.563 1.885 10.123 1.00 95.44 176 ILE A N 1
ATOM 1405 C CA . ILE A 1 176 ? -3.989 0.660 9.459 1.00 95.44 176 ILE A CA 1
ATOM 1406 C C . ILE A 1 176 ? -3.746 0.813 7.964 1.00 95.44 176 ILE A C 1
ATOM 1408 O O . ILE A 1 176 ? -4.071 1.833 7.356 1.00 95.44 176 ILE A O 1
ATOM 1412 N N . PHE A 1 177 ? -3.167 -0.223 7.385 1.00 95.81 177 PHE A N 1
ATOM 1413 C CA . PHE A 1 177 ? -2.960 -0.382 5.960 1.00 95.81 177 PHE A CA 1
ATOM 1414 C C . PHE A 1 177 ? -3.655 -1.659 5.518 1.00 95.81 177 PHE A C 1
ATOM 1416 O O . PHE A 1 177 ? -3.414 -2.711 6.111 1.00 95.81 177 PHE A O 1
ATOM 1423 N N . ILE A 1 178 ? -4.472 -1.568 4.475 1.00 97.06 178 ILE A N 1
ATOM 1424 C CA . ILE A 1 178 ? -5.061 -2.723 3.807 1.00 97.06 178 ILE A CA 1
ATOM 1425 C C . ILE A 1 178 ? -4.556 -2.746 2.370 1.00 97.06 178 ILE A C 1
ATOM 1427 O O . ILE A 1 178 ? -4.597 -1.724 1.681 1.00 97.06 178 ILE A O 1
ATOM 1431 N N . ARG A 1 179 ? -4.108 -3.917 1.917 1.00 96.56 179 ARG A N 1
ATOM 1432 C CA . ARG A 1 179 ? -3.855 -4.196 0.506 1.00 96.56 179 ARG A CA 1
ATOM 1433 C C . ARG A 1 179 ? -4.622 -5.435 0.080 1.00 96.56 179 ARG A C 1
ATOM 1435 O O . ARG A 1 179 ? -4.526 -6.475 0.726 1.00 96.56 179 ARG A O 1
ATOM 1442 N N . LEU A 1 180 ? -5.334 -5.314 -1.029 1.00 96.25 180 LEU A N 1
ATOM 1443 C CA . LEU A 1 180 ? -5.965 -6.420 -1.729 1.00 96.25 180 LEU A CA 1
ATOM 1444 C C . LEU A 1 180 ? -5.110 -6.744 -2.946 1.00 96.25 180 LEU A C 1
ATOM 1446 O O . LEU A 1 180 ? -4.835 -5.861 -3.756 1.00 96.25 180 LEU A O 1
ATOM 1450 N N . THR A 1 181 ? -4.683 -7.995 -3.071 1.00 94.00 181 THR A N 1
ATOM 1451 C CA . THR A 1 181 ? -3.932 -8.471 -4.238 1.00 94.00 181 THR A CA 1
ATOM 1452 C C . THR A 1 181 ? -4.748 -9.521 -4.969 1.00 94.00 181 THR A C 1
ATOM 1454 O O . THR A 1 181 ? -5.057 -10.555 -4.384 1.00 94.00 181 THR A O 1
ATOM 1457 N N . HIS A 1 182 ? -5.084 -9.279 -6.236 1.00 92.75 182 HIS A N 1
ATOM 1458 C CA . HIS A 1 182 ? -5.816 -10.261 -7.030 1.00 92.75 182 HIS A CA 1
ATOM 1459 C C . HIS A 1 182 ? -5.001 -11.554 -7.176 1.00 92.75 182 HIS A C 1
ATOM 1461 O O . HIS A 1 182 ? -3.791 -11.499 -7.415 1.00 92.75 182 HIS A O 1
ATOM 1467 N N . LYS A 1 183 ? -5.646 -12.721 -7.084 1.00 88.69 183 LYS A N 1
ATOM 1468 C CA . LYS A 1 183 ? -4.978 -14.038 -7.105 1.00 88.69 183 LYS A CA 1
ATOM 1469 C C . LYS A 1 183 ? -4.123 -14.293 -8.355 1.00 88.69 183 LYS A C 1
ATOM 1471 O O . LYS A 1 183 ? -3.138 -15.016 -8.262 1.00 88.69 183 LYS A O 1
ATOM 1476 N N . ASN A 1 184 ? -4.425 -13.643 -9.481 1.00 86.44 184 ASN A N 1
ATOM 1477 C CA . ASN A 1 184 ? -3.604 -13.712 -10.705 1.00 86.44 184 ASN A CA 1
ATOM 1478 C C . ASN A 1 184 ? -2.248 -12.985 -10.587 1.00 86.44 184 ASN A C 1
ATOM 1480 O O . ASN A 1 184 ? -1.317 -13.312 -11.315 1.00 86.44 184 ASN A O 1
ATOM 1484 N N . ILE A 1 185 ? -2.126 -12.005 -9.684 1.00 83.62 185 ILE A N 1
ATOM 1485 C CA . ILE A 1 185 ? -0.894 -11.231 -9.440 1.00 83.62 185 ILE A CA 1
ATOM 1486 C C . ILE A 1 185 ? -0.025 -11.883 -8.356 1.00 83.62 185 ILE A C 1
ATOM 1488 O O . ILE A 1 185 ? 1.184 -11.646 -8.274 1.00 83.62 185 ILE A O 1
ATOM 1492 N N . VAL A 1 186 ? -0.635 -12.687 -7.486 1.00 72.62 186 VAL A N 1
ATOM 1493 C CA . VAL A 1 186 ? 0.022 -13.263 -6.315 1.00 72.62 186 VAL A CA 1
ATOM 1494 C C . VAL A 1 186 ? 1.195 -14.150 -6.730 1.00 72.62 186 VAL A C 1
ATOM 1496 O O . VAL A 1 186 ? 1.053 -15.130 -7.458 1.00 72.62 186 VAL A O 1
ATOM 1499 N N . THR A 1 187 ? 2.379 -13.855 -6.193 1.00 69.19 187 THR A N 1
ATOM 1500 C CA . THR A 1 187 ? 3.538 -14.733 -6.375 1.00 69.19 187 THR A CA 1
ATOM 1501 C C . THR A 1 187 ? 3.323 -16.057 -5.640 1.00 69.19 187 THR A C 1
ATOM 1503 O O . THR A 1 187 ? 2.952 -16.053 -4.463 1.00 69.19 187 THR A O 1
ATOM 1506 N N . ALA A 1 188 ? 3.632 -17.183 -6.285 1.00 61.78 188 ALA A N 1
ATOM 1507 C CA . ALA A 1 188 ? 3.571 -18.508 -5.673 1.00 61.78 188 ALA A CA 1
ATOM 1508 C C . ALA A 1 188 ? 4.613 -18.643 -4.544 1.00 61.78 188 ALA A C 1
ATOM 1510 O O . ALA A 1 188 ? 5.756 -19.041 -4.759 1.00 61.78 188 ALA A O 1
ATOM 1511 N N . ARG A 1 189 ? 4.232 -18.265 -3.322 1.00 67.00 189 ARG A N 1
ATOM 1512 C CA . ARG A 1 189 ? 5.027 -18.454 -2.100 1.00 67.00 189 ARG A CA 1
ATOM 1513 C C . ARG A 1 189 ? 4.181 -19.164 -1.042 1.00 67.00 189 ARG A C 1
ATOM 1515 O O . ARG A 1 189 ? 2.986 -18.884 -0.955 1.00 67.00 189 ARG A O 1
ATOM 1522 N N . PRO A 1 190 ? 4.749 -20.053 -0.217 1.00 67.88 190 PRO A N 1
ATOM 1523 C CA . PRO A 1 190 ? 3.994 -20.684 0.860 1.00 67.88 190 PRO A CA 1
ATOM 1524 C C . PRO A 1 190 ? 3.636 -19.660 1.948 1.00 67.88 190 PRO A C 1
ATOM 1526 O O . PRO A 1 190 ? 4.489 -18.892 2.399 1.00 67.88 190 PRO A O 1
ATOM 1529 N N . VAL A 1 191 ? 2.374 -19.653 2.386 1.00 73.12 191 VAL A N 1
ATOM 1530 C CA . VAL A 1 191 ? 1.926 -18.887 3.559 1.00 73.12 191 VAL A CA 1
ATOM 1531 C C . VAL A 1 191 ? 2.018 -19.801 4.775 1.00 73.12 191 VAL A C 1
ATOM 1533 O O . VAL A 1 191 ? 1.213 -20.708 4.941 1.00 73.12 191 VAL A O 1
ATOM 1536 N N . ILE A 1 192 ? 3.035 -19.585 5.612 1.00 74.44 192 ILE A N 1
ATOM 1537 C CA . ILE A 1 192 ? 3.265 -20.397 6.823 1.00 74.44 192 ILE A CA 1
ATOM 1538 C C . ILE A 1 192 ? 2.319 -19.972 7.959 1.00 74.44 192 ILE A C 1
ATOM 1540 O O . ILE A 1 192 ? 1.860 -20.799 8.736 1.00 74.44 192 ILE A O 1
ATOM 1544 N N . SER A 1 193 ? 2.028 -18.673 8.056 1.00 83.12 193 SER A N 1
ATOM 1545 C CA . SER A 1 193 ? 1.064 -18.108 9.001 1.00 83.12 193 SER A CA 1
ATOM 1546 C C . SER A 1 193 ? 0.435 -16.865 8.394 1.00 83.12 193 SER A C 1
ATOM 1548 O O . SER A 1 193 ? 1.153 -15.967 7.944 1.00 83.12 193 SER A O 1
ATOM 1550 N N . VAL A 1 194 ? -0.895 -16.814 8.431 1.00 87.69 194 VAL A N 1
ATOM 1551 C CA . VAL A 1 194 ? -1.684 -15.658 7.995 1.00 87.69 194 VAL A CA 1
ATOM 1552 C C . VAL A 1 194 ? -1.617 -14.539 9.035 1.00 87.69 194 VAL A C 1
ATOM 1554 O O . VAL A 1 194 ? -1.500 -13.371 8.682 1.00 87.69 194 VAL A O 1
ATOM 1557 N N . VAL A 1 195 ? -1.610 -14.869 10.329 1.00 89.19 195 VAL A N 1
ATOM 1558 C CA . VAL A 1 195 ? -1.527 -13.860 11.394 1.00 89.19 195 VAL A CA 1
ATOM 1559 C C . VAL A 1 195 ? -0.074 -13.459 11.630 1.00 89.19 195 VAL A C 1
ATOM 1561 O O . VAL A 1 195 ? 0.811 -14.304 11.812 1.00 89.19 195 VAL A O 1
ATOM 1564 N N . ARG A 1 196 ? 0.176 -12.150 11.675 1.00 82.94 196 ARG A N 1
ATOM 1565 C CA . ARG A 1 196 ? 1.462 -11.550 12.033 1.00 82.94 196 ARG A CA 1
ATOM 1566 C C . ARG A 1 196 ? 1.338 -10.891 13.402 1.00 82.94 196 ARG A C 1
ATOM 1568 O O . ARG A 1 196 ? 0.638 -9.900 13.564 1.00 82.94 196 ARG A O 1
ATOM 1575 N N . ARG A 1 197 ? 2.030 -11.444 14.401 1.00 70.50 197 ARG A N 1
ATOM 1576 C CA . ARG A 1 197 ? 2.027 -10.912 15.778 1.00 70.50 197 ARG A CA 1
ATOM 1577 C C . ARG A 1 197 ? 3.202 -9.978 16.080 1.00 70.50 197 ARG A C 1
ATOM 1579 O O . ARG A 1 197 ? 3.158 -9.270 17.070 1.00 70.50 197 ARG A O 1
ATOM 1586 N N . HIS A 1 198 ? 4.249 -9.994 15.253 1.00 59.53 198 HIS A N 1
ATOM 1587 C CA . HIS A 1 198 ? 5.486 -9.231 15.454 1.00 59.53 198 HIS A CA 1
ATOM 1588 C C . HIS A 1 198 ? 5.930 -8.601 14.129 1.00 59.53 198 HIS A C 1
ATOM 1590 O O . HIS A 1 198 ? 6.784 -9.141 13.428 1.00 59.53 198 HIS A O 1
ATOM 1596 N N . CYS A 1 199 ? 5.331 -7.474 13.748 1.00 55.06 199 CYS A N 1
ATOM 1597 C CA . CYS A 1 199 ? 5.767 -6.733 12.560 1.00 55.06 199 CYS A CA 1
ATOM 1598 C C . CYS A 1 199 ? 5.798 -5.219 12.765 1.00 55.06 199 CYS A C 1
ATOM 1600 O O . CYS A 1 199 ? 5.544 -4.461 11.833 1.00 55.06 199 CYS A O 1
ATOM 1602 N N . GLN A 1 200 ? 6.192 -4.770 13.959 1.00 51.25 200 GLN A N 1
ATOM 1603 C CA . GLN A 1 200 ? 6.771 -3.434 14.089 1.00 51.25 200 GLN A CA 1
ATOM 1604 C C . GLN A 1 200 ? 8.167 -3.447 13.460 1.00 51.25 200 GLN A C 1
ATOM 1606 O O . GLN A 1 200 ? 9.187 -3.562 14.133 1.00 51.25 200 GLN A O 1
ATOM 1611 N N . VAL A 1 201 ? 8.201 -3.414 12.130 1.00 51.47 201 VAL A N 1
ATOM 1612 C CA . VAL A 1 201 ? 9.434 -3.203 11.383 1.00 51.47 201 VAL A CA 1
ATOM 1613 C C . VAL A 1 201 ? 9.606 -1.694 11.274 1.00 51.47 201 VAL A C 1
ATOM 1615 O O . VAL A 1 201 ? 9.085 -1.060 10.362 1.00 51.47 201 VAL A O 1
ATOM 1618 N N . TYR A 1 202 ? 10.286 -1.111 12.257 1.00 57.41 202 TYR A N 1
ATOM 1619 C CA . TYR A 1 202 ? 10.719 0.278 12.193 1.00 57.41 202 TYR A CA 1
ATOM 1620 C C . TYR A 1 202 ? 11.912 0.355 11.253 1.00 57.41 202 TYR A C 1
ATOM 1622 O O . TYR A 1 202 ? 13.020 -0.041 11.611 1.00 57.41 202 TYR A O 1
ATOM 1630 N N . LEU A 1 203 ? 11.666 0.807 10.028 1.00 54.31 203 LEU A N 1
ATOM 1631 C CA . LEU A 1 203 ? 12.728 0.968 9.048 1.00 54.31 203 LEU A CA 1
ATOM 1632 C C . LEU A 1 203 ? 13.397 2.330 9.264 1.00 54.31 203 LEU A C 1
ATOM 1634 O O . LEU A 1 203 ? 12.690 3.346 9.275 1.00 54.31 203 LEU A O 1
ATOM 1638 N N . PRO A 1 204 ? 14.726 2.380 9.462 1.00 55.28 204 PRO A N 1
ATOM 1639 C CA . PRO A 1 204 ? 15.442 3.644 9.412 1.00 55.28 204 PRO A CA 1
ATOM 1640 C C . PRO A 1 204 ? 15.353 4.227 7.992 1.00 55.28 204 PRO A C 1
ATOM 1642 O O . PRO A 1 204 ? 15.055 3.520 7.026 1.00 55.28 204 PRO A O 1
ATOM 1645 N N . ALA A 1 205 ? 15.565 5.539 7.867 1.00 56.50 205 ALA A N 1
ATOM 1646 C CA . ALA A 1 205 ? 15.400 6.249 6.596 1.00 56.50 205 ALA A CA 1
ATOM 1647 C C . ALA A 1 205 ? 16.318 5.722 5.476 1.00 56.50 205 ALA A C 1
ATOM 1649 O O . ALA A 1 205 ? 16.004 5.888 4.302 1.00 56.50 205 ALA A O 1
ATOM 1650 N N . ASP A 1 206 ? 17.431 5.089 5.837 1.00 57.06 206 ASP A N 1
ATOM 1651 C CA . ASP A 1 206 ? 18.423 4.507 4.939 1.00 57.06 206 ASP A CA 1
ATOM 1652 C C . ASP A 1 206 ? 18.138 3.045 4.567 1.00 57.06 206 ASP A C 1
ATOM 1654 O O . ASP A 1 206 ? 18.933 2.445 3.850 1.00 57.06 206 ASP A O 1
ATOM 1658 N N . PHE A 1 207 ? 17.027 2.448 5.004 1.00 56.31 207 PHE A N 1
ATOM 1659 C CA . PHE A 1 207 ? 16.734 1.050 4.702 1.00 56.31 207 PHE A CA 1
ATOM 1660 C C . PHE A 1 207 ? 16.464 0.792 3.209 1.00 56.31 207 PHE A C 1
ATOM 1662 O O . PHE A 1 207 ? 15.649 1.459 2.566 1.00 56.31 207 PHE A O 1
ATOM 1669 N N . HIS A 1 208 ? 17.089 -0.262 2.689 1.00 52.91 208 HIS A N 1
ATOM 1670 C CA . HIS A 1 208 ? 16.994 -0.730 1.309 1.00 52.91 208 HIS A CA 1
ATOM 1671 C C . HIS A 1 208 ? 16.904 -2.267 1.270 1.00 52.91 208 HIS A C 1
ATOM 1673 O O . HIS A 1 208 ? 17.436 -2.940 2.152 1.00 52.91 208 HIS A O 1
ATOM 1679 N N . TRP A 1 209 ? 16.212 -2.806 0.258 1.00 49.94 209 TRP A N 1
ATOM 1680 C CA . TRP A 1 209 ? 16.167 -4.243 -0.056 1.00 49.94 209 TRP A CA 1
ATOM 1681 C C . TRP A 1 209 ? 17.062 -4.565 -1.245 1.00 49.94 209 TRP A C 1
ATOM 1683 O O . TRP A 1 209 ? 17.013 -3.783 -2.226 1.00 49.94 209 TRP A O 1
#

Sequence (209 aa):
MQLKTPLVLNTTLNVDVPTQEVLQKLPCGIHRGVMADVEREFSCMVDTLKTAPVNLDDYEIDIKVHMLMKGQYPCIPNWHCDNIPRDGNGNLIYDIALADVEHPMLLWLSGNPTTEFLENPIYLLSSPRNHGELHERLVKDAATYKSKPIPERTWVSMDQLTPHRGRASEENTWRIFIRLTHKNIVTARPVISVVRRHCQVYLPADFHW

pLDDT: mean 88.43, std 10.87, range [49.94, 97.19]

Foldseek 3Di:
DKFDAKDFDDDQDPQDDDDPVVLVPAAQKFDQAALVVCCVGPVSCNVLVVPPPDDRVQWGKIKGKEFAAFQFWPWAQFKAFPLFDADPVRWGDNVPFCPDPPFWKKKAKQDPPAKKWWPGMDDDPDDGRFRVRVRVVCVVCVVVTDMDGDDHNTIMTDGRSTIIRTDGGNHGDIMMMMMIGGPVSDDPDDDPDRTHRDPNPGDHSPDDD

Secondary structure (DSSP, 8-state):
-EEP--EE-SSPP--PPPPHHHHTTS-SEEEEE-HHHHHHH-GGGHHHHHTSSS-GGGEEEEEEEEEEPTT-BSS-SS-B-TT--B-TTS-B-GGGS---SSS-EEEEESSSSPPEEESS-EE-SS--SSHHHHHHHHHHTGGG--EEEPPTTS-EEE-TT--EEPPPPSSSEEEEEEEEEETTT------S-SEES-----B-TT---

Organism: NCBI:txid412755

Radius of gyration: 16.6 Å; chains: 1; bounding box: 36×38×44 Å